Protein AF-A0A958L6G5-F1 (afdb_monomer_lite)

Foldseek 3Di:
DPVVVVVVVVVVVVVVVVVPQPPQPCLLPPGTDVCCCCQVVVLVVLVVVLVVVCVVPVVCNVVSVVCSCVRHVVVVVCVVCCQCPVDPVNCVVCVVVVVVVVVVVVQCVVQVVVVVVDPPDRSNLVVVLVVVVVVLVVVLVVVLVVLVSSCVSVVPDPVLSVLVNVLSCLLSVLVVVLCCQAPVCCVRVVDHRLLVPDVVSVCCSVCVSVVSNVVSVVVSD

Structure (mmCIF, N/CA/C/O backbone):
data_AF-A0A958L6G5-F1
#
_entry.id   AF-A0A958L6G5-F1
#
loop_
_atom_site.group_PDB
_atom_site.id
_atom_site.type_symbol
_atom_site.label_atom_id
_atom_site.label_alt_id
_atom_site.label_comp_id
_atom_site.label_asym_id
_atom_site.label_entity_id
_atom_site.label_seq_id
_atom_site.pdbx_PDB_ins_code
_atom_site.Cartn_x
_atom_site.Cartn_y
_atom_site.Cartn_z
_atom_site.occupancy
_atom_site.B_iso_or_equiv
_atom_site.auth_seq_id
_atom_site.auth_comp_id
_atom_site.auth_asym_id
_atom_site.auth_atom_id
_atom_site.pdbx_PDB_model_num
ATOM 1 N N . MET A 1 1 ? 0.441 30.166 38.942 1.00 49.41 1 MET A N 1
ATOM 2 C CA . MET A 1 1 ? 1.162 28.940 39.357 1.00 49.41 1 MET A CA 1
ATOM 3 C C . MET A 1 1 ? 0.240 27.721 39.542 1.00 49.41 1 MET A C 1
ATOM 5 O O . MET A 1 1 ? 0.761 26.620 39.616 1.00 49.41 1 MET A O 1
ATOM 9 N N . SER A 1 2 ? -1.098 27.864 39.548 1.00 51.88 2 SER A N 1
ATOM 10 C CA . SER A 1 2 ? -2.043 26.737 39.716 1.00 51.88 2 SER A CA 1
ATOM 11 C C . SER A 1 2 ? -2.319 25.914 38.445 1.00 51.88 2 SER A C 1
ATOM 13 O O . SER A 1 2 ? -2.569 24.720 38.552 1.00 51.88 2 SER A O 1
ATOM 15 N N . ALA A 1 3 ? -2.191 26.497 37.245 1.00 49.78 3 ALA A N 1
ATOM 16 C CA . ALA A 1 3 ? -2.472 25.801 35.978 1.00 49.78 3 ALA A CA 1
ATOM 17 C C . ALA A 1 3 ? -1.503 24.640 35.652 1.00 49.78 3 ALA A C 1
ATOM 19 O O . ALA A 1 3 ? -1.859 23.729 34.912 1.00 49.78 3 ALA A O 1
ATOM 20 N N . ASN A 1 4 ? -0.292 24.641 36.225 1.00 51.94 4 ASN A N 1
ATOM 21 C CA . ASN A 1 4 ? 0.696 23.574 36.009 1.00 51.94 4 ASN A CA 1
ATOM 22 C C . ASN A 1 4 ? 0.460 22.336 36.884 1.00 51.94 4 ASN A C 1
ATOM 24 O O . ASN A 1 4 ? 0.925 21.256 36.543 1.00 51.94 4 ASN A O 1
ATOM 28 N N . ILE A 1 5 ? -0.246 22.466 38.009 1.00 52.09 5 ILE A N 1
ATOM 29 C CA . ILE A 1 5 ? -0.468 21.337 38.923 1.00 52.09 5 ILE A CA 1
ATOM 30 C C . ILE A 1 5 ? -1.630 20.473 38.416 1.00 52.09 5 ILE A C 1
ATOM 32 O O . ILE A 1 5 ? -1.562 19.247 38.477 1.00 52.09 5 ILE A O 1
ATOM 36 N N . GLU A 1 6 ? -2.659 21.089 37.828 1.00 46.00 6 GLU A N 1
ATOM 37 C CA . GLU A 1 6 ? -3.771 20.355 37.219 1.00 46.00 6 GLU A CA 1
ATOM 38 C C . GLU A 1 6 ? -3.341 19.574 35.972 1.00 46.00 6 GLU A C 1
ATOM 40 O O . GLU A 1 6 ? -3.693 18.399 35.865 1.00 46.00 6 GLU A O 1
ATOM 45 N N . SER A 1 7 ? -2.512 20.156 35.094 1.00 50.62 7 SER A N 1
ATOM 46 C CA . SER A 1 7 ? -1.997 19.471 33.896 1.00 50.62 7 SER A CA 1
ATOM 47 C C . SER A 1 7 ? -1.071 18.299 34.240 1.00 50.62 7 SER A C 1
ATOM 49 O O . SER A 1 7 ? -1.200 17.222 33.654 1.00 50.62 7 SER A O 1
ATOM 51 N N . LEU A 1 8 ? -0.209 18.456 35.251 1.00 47.97 8 LEU A N 1
ATOM 52 C CA . LEU A 1 8 ? 0.627 17.373 35.777 1.00 47.97 8 LEU A CA 1
ATOM 53 C C . LEU A 1 8 ? -0.217 16.279 36.449 1.00 47.97 8 LEU A C 1
ATOM 55 O O . LEU A 1 8 ? 0.052 15.096 36.253 1.00 47.97 8 LEU A O 1
ATOM 59 N N . SER A 1 9 ? -1.284 16.640 37.171 1.00 48.72 9 SER A N 1
ATOM 60 C CA . SER A 1 9 ? -2.187 15.665 37.803 1.00 48.72 9 SER A CA 1
ATOM 61 C C . SER A 1 9 ? -3.092 14.924 36.808 1.00 48.72 9 SER A C 1
ATOM 63 O O . SER A 1 9 ? -3.510 13.798 37.080 1.00 48.72 9 SER A O 1
ATOM 65 N N . TYR A 1 10 ? -3.410 15.546 35.668 1.00 42.69 10 TYR A N 1
ATOM 66 C CA . TYR A 1 10 ? -4.161 14.942 34.566 1.00 42.69 10 TYR A CA 1
ATOM 67 C C . TYR A 1 10 ? -3.267 13.983 33.768 1.00 42.69 10 TYR A C 1
ATOM 69 O O . TYR A 1 10 ? -3.659 12.854 33.484 1.00 42.69 10 TYR A O 1
ATOM 77 N N . SER A 1 11 ? -2.021 14.392 33.502 1.00 49.53 11 SER A N 1
ATOM 78 C CA . SER A 1 11 ? -0.989 13.548 32.890 1.00 49.53 11 SER A CA 1
ATOM 79 C C . SER A 1 11 ? -0.655 12.323 33.749 1.00 49.53 11 SER A C 1
ATOM 81 O O . SER A 1 11 ? -0.553 11.221 33.214 1.00 49.53 11 SER A O 1
ATOM 83 N N . ALA A 1 12 ? -0.518 12.493 35.070 1.00 48.19 12 ALA A N 1
ATOM 84 C CA . ALA A 1 12 ? -0.194 11.416 36.010 1.00 48.19 12 ALA A CA 1
ATOM 85 C C . ALA A 1 12 ? -1.358 10.429 36.230 1.00 48.19 12 ALA A C 1
ATOM 87 O O . ALA A 1 12 ? -1.142 9.226 36.355 1.00 48.19 12 ALA A O 1
ATOM 88 N N . ARG A 1 13 ? -2.611 10.913 36.229 1.00 45.34 13 ARG A N 1
ATOM 89 C CA . ARG A 1 13 ? -3.800 10.044 36.324 1.00 45.34 13 ARG A CA 1
ATOM 90 C C . ARG A 1 13 ? -4.042 9.224 35.059 1.00 45.34 13 ARG A C 1
ATOM 92 O O . ARG A 1 13 ? -4.451 8.074 35.167 1.00 45.34 13 ARG A O 1
ATOM 99 N N . ASN A 1 14 ? -3.746 9.774 33.881 1.00 49.03 14 ASN A N 1
ATOM 100 C CA . ASN A 1 14 ? -3.861 9.029 32.625 1.00 49.03 14 ASN A CA 1
ATOM 101 C C . ASN A 1 14 ? -2.736 8.005 32.426 1.00 49.03 14 ASN A C 1
ATOM 103 O O . ASN A 1 14 ? -2.972 6.979 31.800 1.00 49.03 14 ASN A O 1
ATOM 107 N N . THR A 1 15 ? -1.543 8.234 32.978 1.00 49.09 15 THR A N 1
ATOM 108 C CA . THR A 1 15 ? -0.458 7.235 32.936 1.00 49.09 15 THR A CA 1
ATOM 109 C C . THR A 1 15 ? -0.755 6.050 33.855 1.00 49.09 15 THR A C 1
ATOM 111 O O . THR A 1 15 ? -0.734 4.918 33.388 1.00 49.09 15 THR A O 1
ATOM 114 N N . GLN A 1 16 ? -1.201 6.284 35.095 1.00 40.59 16 GLN A N 1
ATOM 115 C CA . GLN A 1 16 ? -1.597 5.189 35.997 1.00 40.59 16 GLN A CA 1
ATOM 116 C C . GLN A 1 16 ? -2.834 4.395 35.534 1.00 40.59 16 GLN A C 1
ATOM 118 O O . GLN A 1 16 ? -2.960 3.218 35.868 1.00 40.59 16 GLN A O 1
ATOM 123 N N . ALA A 1 17 ? -3.753 5.006 34.778 1.00 45.12 17 ALA A N 1
ATOM 124 C CA . ALA A 1 17 ? -4.896 4.293 34.201 1.00 45.12 17 ALA A CA 1
ATOM 125 C C . ALA A 1 17 ? -4.483 3.357 33.049 1.00 45.12 17 ALA A C 1
ATOM 127 O O . ALA A 1 17 ? -5.068 2.289 32.893 1.00 45.12 17 ALA A O 1
ATOM 128 N N . LEU A 1 18 ? -3.449 3.723 32.284 1.00 52.38 18 LEU A N 1
ATOM 129 C CA . LEU A 1 18 ? -2.879 2.876 31.233 1.00 52.38 18 LEU A CA 1
ATOM 130 C C . LEU A 1 18 ? -2.039 1.720 31.804 1.00 52.38 18 LEU A C 1
ATOM 132 O O . LEU A 1 18 ? -1.958 0.668 31.176 1.00 52.38 18 LEU A O 1
ATOM 136 N N . ASP A 1 19 ? -1.480 1.876 33.008 1.00 51.81 19 ASP A N 1
ATOM 137 C CA . ASP A 1 19 ? -0.602 0.879 33.638 1.00 51.81 19 ASP A CA 1
ATOM 138 C C . ASP A 1 19 ? -1.337 -0.381 34.151 1.00 51.81 19 ASP A C 1
ATOM 140 O O . ASP A 1 19 ? -0.708 -1.421 34.345 1.00 51.81 19 ASP A O 1
ATOM 144 N N . ASN A 1 20 ? -2.665 -0.331 34.335 1.00 49.69 20 ASN A N 1
ATOM 145 C CA . ASN A 1 20 ? -3.493 -1.476 34.772 1.00 49.69 20 ASN A CA 1
ATOM 146 C C . ASN A 1 20 ? -4.403 -2.053 33.673 1.00 49.69 20 ASN A C 1
ATOM 148 O O . ASN A 1 20 ? -5.128 -3.028 33.885 1.00 49.69 20 ASN A O 1
ATOM 152 N N . GLU A 1 21 ? -4.372 -1.462 32.486 1.00 60.16 21 GLU A N 1
ATOM 153 C CA . GLU A 1 21 ? -5.155 -1.874 31.333 1.00 60.16 21 GLU A CA 1
ATOM 154 C C . GLU A 1 21 ? -4.365 -2.938 30.567 1.00 60.16 21 GLU A C 1
ATOM 156 O O . GLU A 1 21 ? -3.450 -2.647 29.800 1.00 60.16 21 GLU A O 1
ATOM 161 N N . SER A 1 22 ? -4.686 -4.210 30.818 1.00 73.38 22 SER A N 1
ATOM 162 C CA . SER A 1 22 ? -4.044 -5.332 30.131 1.00 73.38 22 SER A CA 1
ATOM 163 C C . SER A 1 22 ? -4.042 -5.088 28.612 1.00 73.38 22 SER A C 1
ATOM 165 O O . SER A 1 22 ? -5.081 -4.783 28.025 1.00 73.38 22 SER A O 1
ATOM 167 N N . LEU A 1 23 ? -2.891 -5.275 27.949 1.00 72.00 23 LEU A N 1
ATOM 168 C CA . LEU A 1 23 ? -2.779 -5.234 26.478 1.00 72.00 23 LEU A CA 1
ATOM 169 C C . LEU A 1 23 ? -3.762 -6.197 25.790 1.00 72.00 23 LEU A C 1
ATOM 171 O O . LEU A 1 23 ? -4.038 -6.078 24.597 1.00 72.00 23 LEU A O 1
ATOM 175 N N . TRP A 1 24 ? -4.312 -7.144 26.550 1.00 82.31 24 TRP A N 1
ATOM 176 C CA . TRP A 1 24 ? -5.308 -8.103 26.109 1.00 82.31 24 TRP A CA 1
ATOM 177 C C . TRP A 1 24 ? -6.755 -7.604 26.241 1.00 82.31 24 TRP A C 1
ATOM 179 O O . TRP A 1 24 ? -7.687 -8.340 25.915 1.00 82.31 24 TRP A O 1
ATOM 189 N N . ASN A 1 25 ? -6.973 -6.364 26.687 1.00 85.25 25 ASN A N 1
ATOM 190 C CA . ASN A 1 25 ? -8.300 -5.776 26.791 1.00 85.25 25 ASN A CA 1
ATOM 191 C C . ASN A 1 25 ? -8.897 -5.535 25.397 1.00 85.25 25 ASN A C 1
ATOM 193 O O . ASN A 1 25 ? -8.451 -4.661 24.654 1.00 85.25 25 ASN A O 1
ATOM 197 N N . SER A 1 26 ? -9.958 -6.272 25.059 1.00 86.00 26 SER A N 1
ATOM 198 C CA . SER A 1 26 ? -10.649 -6.203 23.765 1.00 86.00 26 SER A CA 1
ATOM 199 C C . SER A 1 26 ? -11.170 -4.811 23.397 1.00 86.00 26 SER A C 1
ATOM 201 O O . SER A 1 26 ? -11.437 -4.560 22.222 1.00 86.00 26 SER A O 1
ATOM 203 N N . GLN A 1 27 ? -11.309 -3.890 24.356 1.00 87.31 27 GLN A N 1
ATOM 204 C CA . GLN A 1 27 ? -11.791 -2.539 24.071 1.00 87.31 27 GLN A CA 1
ATOM 205 C C . GLN A 1 27 ? -10.871 -1.754 23.127 1.00 87.31 27 GLN A C 1
ATOM 207 O O . GLN A 1 27 ? -11.365 -0.949 22.334 1.00 87.31 27 GLN A O 1
ATOM 212 N N . TYR A 1 28 ? -9.569 -2.054 23.122 1.00 88.19 28 TYR A N 1
ATOM 213 C CA . TYR A 1 28 ? -8.588 -1.402 22.248 1.00 88.19 28 TYR A CA 1
ATOM 214 C C . TYR A 1 28 ? -8.447 -2.050 20.872 1.00 88.19 28 TYR A C 1
ATOM 216 O O . TYR A 1 28 ? -7.952 -1.420 19.941 1.00 88.19 28 TYR A O 1
ATOM 224 N N . TRP A 1 29 ? -8.937 -3.276 20.720 1.00 90.00 29 TRP A N 1
ATOM 225 C CA . TRP A 1 29 ? -8.806 -4.073 19.504 1.00 90.00 29 TRP A CA 1
ATOM 226 C C . TRP A 1 29 ? -10.071 -3.983 18.650 1.00 90.00 29 TRP A C 1
ATOM 228 O O . TRP A 1 29 ? -11.165 -3.749 19.166 1.00 90.00 29 TRP A O 1
ATOM 238 N N . LEU A 1 30 ? -9.950 -4.152 17.336 1.00 88.31 30 LEU A N 1
ATOM 239 C CA . LEU A 1 30 ? -11.081 -4.229 16.411 1.00 88.31 30 LEU A CA 1
ATOM 240 C C . LEU A 1 30 ? -12.031 -5.356 16.807 1.00 88.31 30 LEU A C 1
ATOM 242 O O . LEU A 1 30 ? -13.243 -5.139 16.863 1.00 88.31 30 LEU A O 1
ATOM 246 N N . LYS A 1 31 ? -11.478 -6.538 17.104 1.00 89.12 31 LYS A N 1
ATOM 247 C CA . LYS A 1 31 ? -12.246 -7.684 17.597 1.00 89.12 31 LYS A CA 1
ATOM 248 C C . LYS A 1 31 ? -11.709 -8.197 18.926 1.00 89.12 31 LYS A C 1
ATOM 250 O O . LYS A 1 31 ? -12.435 -8.216 19.913 1.00 89.12 31 LYS A O 1
ATOM 255 N N . ASN A 1 32 ? -10.464 -8.660 18.937 1.00 90.31 32 ASN A N 1
ATOM 256 C CA . ASN A 1 32 ? -9.740 -9.088 20.131 1.00 90.31 32 ASN A CA 1
ATOM 257 C C . ASN A 1 32 ? -8.238 -9.183 19.802 1.00 90.31 32 ASN A C 1
ATOM 259 O O . ASN A 1 32 ? -7.895 -9.294 18.623 1.00 90.31 32 ASN A O 1
ATOM 263 N N . PRO A 1 33 ? -7.352 -9.184 20.810 1.00 90.31 33 PRO A N 1
ATOM 264 C CA . PRO A 1 33 ? -5.910 -9.137 20.577 1.00 90.31 33 PRO A CA 1
ATOM 265 C C . PRO A 1 33 ? -5.393 -10.273 19.691 1.00 90.31 33 PRO A C 1
ATOM 267 O O . PRO A 1 33 ? -4.662 -10.024 18.740 1.00 90.31 33 PRO A O 1
ATOM 270 N N . SER A 1 34 ? -5.805 -11.518 19.944 1.00 89.75 34 SER A N 1
ATOM 271 C CA . SER A 1 34 ? -5.332 -12.677 19.176 1.00 89.75 34 SER A CA 1
ATOM 272 C C . SER A 1 34 ? -5.761 -12.613 17.711 1.00 89.75 34 SER A C 1
ATOM 274 O O . SER A 1 34 ? -4.976 -12.919 16.816 1.00 89.75 34 SER A O 1
ATOM 276 N N . PHE A 1 35 ? -7.008 -12.209 17.456 1.00 88.94 35 PHE A N 1
ATOM 277 C CA . PHE A 1 35 ? -7.534 -12.056 16.105 1.00 88.94 35 PHE A CA 1
ATOM 278 C C . PHE A 1 35 ? -6.795 -10.952 15.352 1.00 88.94 35 PHE A C 1
ATOM 280 O O . PHE A 1 35 ? -6.334 -11.164 14.235 1.00 88.94 35 PHE A O 1
ATOM 287 N N . ASP A 1 36 ? -6.659 -9.788 15.970 1.00 89.06 36 ASP A N 1
ATOM 288 C CA . ASP A 1 36 ? -6.039 -8.632 15.343 1.00 89.06 36 ASP A CA 1
ATOM 289 C C . ASP A 1 36 ? -4.537 -8.875 15.099 1.00 89.06 36 ASP A C 1
ATOM 291 O O . ASP A 1 36 ? -4.033 -8.615 14.006 1.00 89.06 36 ASP A O 1
ATOM 295 N N . LEU A 1 37 ? -3.822 -9.472 16.058 1.00 88.75 37 LEU A N 1
ATOM 296 C CA . LEU A 1 37 ? -2.417 -9.845 15.883 1.00 88.75 37 LEU A CA 1
ATOM 297 C C . LEU A 1 37 ? -2.219 -10.865 14.762 1.00 88.75 37 LEU A C 1
ATOM 299 O O . LEU A 1 37 ? -1.251 -10.741 14.021 1.00 88.75 37 LEU A O 1
ATOM 303 N N . LEU A 1 38 ? -3.116 -11.842 14.602 1.00 85.88 38 LEU A N 1
ATOM 304 C CA . LEU A 1 38 ? -2.985 -12.867 13.564 1.00 85.88 38 LEU A CA 1
ATOM 305 C C . LEU A 1 38 ? -3.397 -12.359 12.173 1.00 85.88 38 LEU A C 1
ATOM 307 O O . LEU A 1 38 ? -2.700 -12.618 11.194 1.00 85.88 38 LEU A O 1
ATOM 311 N N . PHE A 1 39 ? -4.512 -11.633 12.073 1.00 81.25 39 PHE A N 1
ATOM 312 C CA . PHE A 1 39 ? -5.137 -11.301 10.787 1.00 81.25 39 PHE A CA 1
ATOM 313 C C . PHE A 1 39 ? -4.907 -9.860 10.320 1.00 81.25 39 PHE A C 1
ATOM 315 O O . PHE A 1 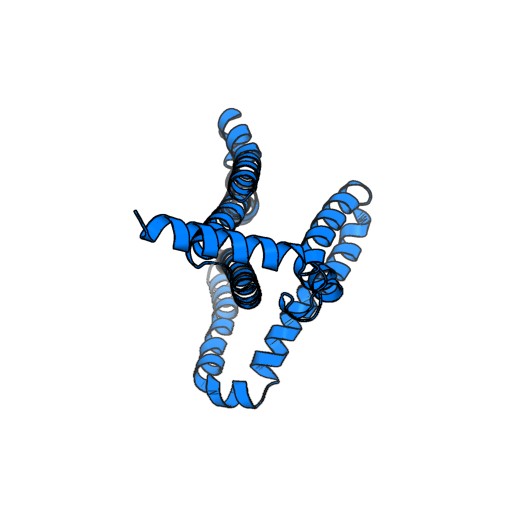39 ? -4.978 -9.609 9.121 1.00 81.25 39 PHE A O 1
ATOM 322 N N . ILE A 1 40 ? -4.616 -8.916 11.223 1.00 83.00 40 ILE A N 1
ATOM 323 C CA . ILE A 1 40 ? -4.305 -7.522 10.859 1.00 83.00 40 ILE A CA 1
ATOM 324 C C . ILE A 1 40 ? -2.787 -7.348 10.764 1.00 83.00 40 ILE A C 1
ATOM 326 O O . ILE A 1 40 ? -2.276 -6.896 9.742 1.00 83.00 40 ILE A O 1
ATOM 330 N N . THR A 1 41 ? -2.054 -7.747 11.806 1.00 83.25 41 THR A N 1
ATOM 331 C CA . THR A 1 41 ? -0.590 -7.579 11.865 1.00 83.25 41 THR A CA 1
ATOM 332 C C . THR A 1 41 ? 0.162 -8.807 11.347 1.00 83.25 41 THR A C 1
ATOM 334 O O . THR A 1 41 ? 1.222 -8.680 10.735 1.00 83.25 41 THR A O 1
ATOM 337 N N . GLY A 1 42 ? -0.389 -10.006 11.542 1.00 83.44 42 GLY A N 1
ATOM 338 C CA . GLY A 1 42 ? 0.274 -11.272 11.228 1.00 83.44 42 GLY A CA 1
ATOM 339 C C . GLY A 1 42 ? 0.580 -11.443 9.745 1.00 83.44 42 GLY A C 1
ATOM 340 O O . GLY A 1 42 ? 1.582 -12.068 9.409 1.00 83.44 42 GLY A O 1
ATOM 341 N N . GLY A 1 43 ? -0.184 -10.796 8.859 1.00 81.81 43 GLY A N 1
ATOM 342 C CA . GLY A 1 43 ? 0.129 -10.748 7.429 1.00 81.81 43 GLY A CA 1
ATOM 343 C C . GLY A 1 43 ? 1.495 -10.127 7.129 1.00 81.81 43 GLY A C 1
ATOM 344 O O . GLY A 1 43 ? 2.203 -10.617 6.250 1.00 81.81 43 GLY A O 1
ATOM 345 N N . ALA A 1 44 ? 1.927 -9.115 7.891 1.00 82.25 44 ALA A N 1
ATOM 346 C CA . ALA A 1 44 ? 3.248 -8.508 7.718 1.00 82.25 44 ALA A CA 1
ATOM 347 C C . ALA A 1 44 ? 4.370 -9.483 8.111 1.00 82.25 44 ALA A C 1
ATOM 349 O O . ALA A 1 44 ? 5.311 -9.689 7.343 1.00 82.25 44 ALA A O 1
ATOM 350 N N . PHE A 1 45 ? 4.234 -10.150 9.263 1.00 84.44 45 PHE A N 1
ATOM 351 C CA . PHE A 1 45 ? 5.180 -11.181 9.702 1.00 84.44 45 PHE A CA 1
ATOM 352 C C . PHE A 1 45 ? 5.222 -12.362 8.739 1.00 84.44 45 PHE A C 1
ATOM 354 O O . PHE A 1 45 ? 6.299 -12.835 8.389 1.00 84.44 45 PHE A O 1
ATOM 361 N N . PHE A 1 46 ? 4.060 -12.807 8.265 1.00 84.88 46 PHE A N 1
ATOM 362 C CA . PHE A 1 46 ? 3.963 -13.896 7.307 1.00 84.88 46 PHE A CA 1
ATOM 363 C C . PHE A 1 46 ? 4.589 -13.531 5.955 1.00 84.88 46 PHE A C 1
ATOM 365 O O . PHE A 1 46 ? 5.259 -14.359 5.348 1.00 84.88 46 PHE A O 1
ATOM 372 N N . THR A 1 47 ? 4.459 -12.278 5.512 1.00 84.56 47 THR A N 1
ATOM 373 C CA . THR A 1 47 ? 5.120 -11.785 4.291 1.00 84.56 47 THR A CA 1
ATOM 374 C C . THR A 1 47 ? 6.645 -11.833 4.429 1.00 84.56 47 THR A C 1
ATOM 376 O O . THR A 1 47 ? 7.327 -12.335 3.535 1.00 84.56 47 THR A O 1
ATOM 379 N N . LEU A 1 48 ? 7.190 -11.380 5.565 1.00 86.12 48 LEU A N 1
ATOM 380 C CA . LEU A 1 48 ? 8.628 -11.475 5.848 1.00 86.12 48 LEU A CA 1
ATOM 381 C C . LEU A 1 48 ? 9.093 -12.931 5.966 1.00 86.12 48 LEU A C 1
ATOM 383 O O . LEU A 1 48 ? 10.156 -13.284 5.460 1.00 86.12 48 LEU A O 1
ATOM 387 N N . PHE A 1 49 ? 8.277 -13.782 6.587 1.00 87.12 49 PHE A N 1
ATOM 388 C CA . PHE A 1 49 ? 8.538 -15.211 6.694 1.00 87.12 49 PHE A CA 1
ATOM 389 C C . PHE A 1 49 ? 8.612 -15.870 5.314 1.00 87.12 49 PHE A C 1
ATOM 391 O O . PHE A 1 49 ? 9.591 -16.549 5.030 1.00 87.12 49 PHE A O 1
ATOM 398 N N . ILE A 1 50 ? 7.648 -15.622 4.421 1.00 86.81 50 ILE A N 1
ATOM 399 C CA . ILE A 1 50 ? 7.693 -16.140 3.045 1.00 86.81 50 ILE A CA 1
ATOM 400 C C . ILE A 1 50 ? 8.948 -15.659 2.325 1.00 86.81 50 ILE A C 1
ATOM 402 O O . ILE A 1 50 ? 9.621 -16.469 1.692 1.00 86.81 50 ILE A O 1
ATOM 406 N N . ALA A 1 51 ? 9.283 -14.369 2.433 1.00 85.44 51 ALA A N 1
ATOM 407 C CA . ALA A 1 51 ? 10.493 -13.835 1.819 1.00 85.44 51 ALA A CA 1
ATOM 408 C C . ALA A 1 51 ? 11.740 -14.595 2.303 1.00 85.44 51 ALA A C 1
ATOM 410 O O . ALA A 1 51 ? 12.535 -15.035 1.477 1.00 85.44 51 ALA A O 1
ATOM 411 N N . ALA A 1 52 ? 11.863 -14.836 3.613 1.00 87.81 52 ALA A N 1
ATOM 412 C CA . ALA A 1 52 ? 12.941 -15.638 4.191 1.00 87.81 52 ALA A CA 1
ATOM 413 C C . ALA A 1 52 ? 12.926 -17.095 3.693 1.00 87.81 52 ALA A C 1
ATOM 415 O O . ALA A 1 52 ? 13.969 -17.639 3.332 1.00 87.81 52 ALA A O 1
ATOM 416 N N . MET A 1 53 ? 11.750 -17.722 3.616 1.00 87.25 53 MET A N 1
ATOM 417 C CA . MET A 1 53 ? 11.617 -19.118 3.199 1.00 87.25 53 MET A CA 1
ATOM 418 C C . MET A 1 53 ? 11.999 -19.353 1.741 1.00 87.25 53 MET A C 1
ATOM 420 O O . MET A 1 53 ? 12.596 -20.376 1.406 1.00 87.25 53 MET A O 1
ATOM 424 N N . VAL A 1 54 ? 11.670 -18.404 0.869 1.00 88.75 54 VAL A N 1
ATOM 425 C CA . VAL A 1 54 ? 11.947 -18.485 -0.568 1.00 88.75 54 VAL A CA 1
ATOM 426 C C . VAL A 1 54 ? 13.447 -18.426 -0.858 1.00 88.75 54 VAL A C 1
ATOM 428 O O . VAL A 1 54 ? 13.884 -19.031 -1.834 1.00 88.75 54 VAL A O 1
ATOM 431 N N . PHE A 1 55 ? 14.254 -17.792 0.003 1.00 87.88 55 PHE A N 1
ATOM 432 C CA . PHE A 1 55 ? 15.716 -17.861 -0.114 1.00 87.88 55 PHE A CA 1
ATOM 433 C C . PHE A 1 55 ? 16.252 -19.285 0.073 1.00 87.88 55 PHE A C 1
ATOM 435 O O . PHE A 1 55 ? 17.201 -19.668 -0.606 1.00 87.88 55 PHE A O 1
ATOM 442 N N . GLN A 1 56 ? 15.642 -20.076 0.960 1.00 91.62 56 GLN A N 1
ATOM 443 C CA . GLN A 1 56 ? 16.075 -21.446 1.240 1.00 91.62 56 GLN A CA 1
ATOM 444 C C . GLN A 1 56 ? 15.453 -22.468 0.276 1.00 91.62 56 GLN A C 1
ATOM 446 O O . GLN A 1 56 ? 16.120 -23.417 -0.139 1.00 91.62 56 GLN A O 1
ATOM 451 N N . TRP A 1 57 ? 14.180 -22.282 -0.085 1.00 93.25 57 TRP A N 1
ATOM 452 C CA . TRP A 1 57 ? 13.407 -23.201 -0.926 1.00 93.25 57 TRP A CA 1
ATOM 453 C C . TRP A 1 57 ? 12.637 -22.446 -2.020 1.00 93.25 57 TRP A C 1
ATOM 455 O O . TRP A 1 57 ? 11.406 -22.355 -1.966 1.00 93.25 57 TRP A O 1
ATOM 465 N N . PRO A 1 58 ? 13.327 -21.932 -3.055 1.00 91.31 58 PRO A N 1
ATOM 466 C CA . PRO A 1 58 ? 12.708 -21.085 -4.077 1.00 91.31 58 PRO A CA 1
ATOM 467 C C . PRO A 1 58 ? 11.612 -21.801 -4.876 1.00 91.31 58 PRO A C 1
ATOM 469 O O . PRO A 1 58 ? 10.653 -21.169 -5.313 1.00 91.31 58 PRO A O 1
ATOM 472 N N . LEU A 1 59 ? 11.694 -23.130 -5.009 1.00 94.19 59 LEU A N 1
ATOM 473 C CA . LEU A 1 59 ? 10.669 -23.944 -5.676 1.00 94.19 59 LEU A CA 1
ATOM 474 C C . LEU A 1 59 ? 9.310 -23.919 -4.958 1.00 94.19 59 LEU A C 1
ATOM 476 O O . LEU A 1 59 ? 8.289 -24.188 -5.584 1.00 94.19 59 LEU A O 1
ATOM 480 N N . LEU A 1 60 ? 9.279 -23.576 -3.665 1.00 92.06 60 LEU A N 1
ATOM 481 C CA . LEU A 1 60 ? 8.042 -23.446 -2.893 1.00 92.06 60 LEU A CA 1
ATOM 482 C C . LEU A 1 60 ? 7.407 -22.055 -3.008 1.00 92.06 60 LEU A C 1
ATOM 484 O O . LEU A 1 60 ? 6.306 -21.858 -2.495 1.00 92.06 60 LEU A O 1
ATOM 488 N N . LEU A 1 61 ? 8.043 -21.102 -3.704 1.00 89.56 61 LEU A N 1
ATOM 489 C CA . LEU A 1 61 ? 7.502 -19.754 -3.889 1.00 89.56 61 LEU A CA 1
ATOM 490 C C . LEU A 1 61 ? 6.051 -19.757 -4.402 1.00 89.56 61 LEU A C 1
ATOM 492 O O . LEU A 1 61 ? 5.246 -19.052 -3.799 1.00 89.56 61 LEU A O 1
ATOM 496 N N . PRO A 1 62 ? 5.655 -20.544 -5.426 1.00 92.12 62 PRO A N 1
ATOM 497 C CA . PRO A 1 62 ? 4.264 -20.562 -5.878 1.00 92.12 62 PRO A CA 1
ATOM 498 C C . PRO A 1 62 ? 3.293 -21.017 -4.785 1.00 92.12 62 PRO A C 1
ATOM 500 O O . PRO A 1 62 ? 2.212 -20.451 -4.648 1.00 92.12 62 PRO A O 1
ATOM 503 N N . VAL A 1 63 ? 3.682 -22.008 -3.976 1.00 91.31 63 VAL A N 1
ATOM 504 C CA . VAL A 1 63 ? 2.854 -22.523 -2.875 1.00 91.31 63 VAL A CA 1
ATOM 505 C C . VAL A 1 63 ? 2.662 -21.442 -1.817 1.00 91.31 63 VAL A C 1
ATOM 507 O O . VAL A 1 63 ? 1.531 -21.131 -1.448 1.00 91.31 63 VAL A O 1
ATOM 510 N N . PHE A 1 64 ? 3.753 -20.818 -1.370 1.00 89.12 64 PHE A N 1
ATOM 511 C CA . PHE A 1 64 ? 3.693 -19.737 -0.390 1.00 89.12 64 PHE A CA 1
ATOM 512 C C . PHE A 1 64 ? 2.929 -18.520 -0.906 1.00 89.12 64 PHE A C 1
ATOM 514 O O . PHE A 1 64 ? 2.134 -17.939 -0.171 1.00 89.12 64 PHE A O 1
ATOM 521 N N . PHE A 1 65 ? 3.115 -18.174 -2.177 1.00 86.88 65 PHE A N 1
ATOM 522 C CA . PHE A 1 65 ? 2.385 -17.103 -2.839 1.00 86.88 65 PHE A CA 1
ATOM 523 C C . PHE A 1 65 ? 0.876 -17.357 -2.833 1.00 86.88 65 PHE A C 1
ATOM 525 O O . PHE A 1 65 ? 0.116 -16.461 -2.481 1.00 86.88 65 PHE A O 1
ATOM 532 N N . TRP A 1 66 ? 0.425 -18.577 -3.138 1.00 89.62 66 TRP A N 1
ATOM 533 C CA . TRP A 1 66 ? -1.001 -18.913 -3.093 1.00 89.62 66 TRP A CA 1
ATOM 534 C C . TRP A 1 66 ? -1.570 -18.944 -1.675 1.00 89.62 66 TRP A C 1
ATOM 536 O O . TRP A 1 66 ? -2.684 -18.466 -1.465 1.00 89.62 66 TRP A O 1
ATOM 546 N N . ILE A 1 67 ? -0.812 -19.440 -0.692 1.00 88.50 67 ILE A N 1
ATOM 547 C CA . ILE A 1 67 ? -1.217 -19.365 0.721 1.00 88.50 67 ILE A CA 1
ATOM 548 C C . ILE A 1 67 ? -1.384 -17.902 1.139 1.00 88.50 67 ILE A C 1
ATOM 550 O O . ILE A 1 67 ? -2.381 -17.550 1.767 1.00 88.50 67 ILE A O 1
ATOM 554 N N . TRP A 1 68 ? -0.438 -17.042 0.759 1.00 85.12 68 TRP A N 1
ATOM 555 C CA . TRP A 1 68 ? -0.494 -15.612 1.038 1.00 85.12 68 TRP A CA 1
ATOM 556 C C . TRP A 1 68 ? -1.689 -14.940 0.353 1.00 85.12 68 TRP A C 1
ATOM 558 O O . TRP A 1 68 ? -2.465 -14.248 1.018 1.00 85.12 68 TRP A O 1
ATOM 568 N N . ILE A 1 69 ? -1.895 -15.225 -0.939 1.00 85.12 69 ILE A N 1
ATOM 569 C CA . ILE A 1 69 ? -3.031 -14.709 -1.705 1.00 85.12 69 ILE A CA 1
ATOM 570 C C . ILE A 1 69 ? -4.352 -15.125 -1.075 1.00 85.12 69 ILE A C 1
ATOM 572 O O . ILE A 1 69 ? -5.246 -14.304 -0.982 1.00 85.12 69 ILE A O 1
ATOM 576 N N . ILE A 1 70 ? -4.527 -16.376 -0.661 1.00 85.56 70 ILE A N 1
ATOM 577 C CA . ILE A 1 70 ? -5.831 -16.838 -0.169 1.00 85.56 70 ILE A CA 1
ATOM 578 C C . ILE A 1 70 ? -6.046 -16.406 1.286 1.00 85.56 70 ILE A C 1
ATOM 580 O O . ILE A 1 70 ? -7.121 -15.918 1.634 1.00 85.56 70 ILE A O 1
ATOM 584 N N . GLY A 1 71 ? -5.030 -16.572 2.135 1.00 81.25 71 GLY A N 1
ATOM 585 C CA . GLY A 1 71 ? -5.136 -16.331 3.573 1.00 81.25 71 GLY A CA 1
ATOM 586 C C . GLY A 1 71 ? -5.211 -14.851 3.945 1.00 81.25 71 GLY A C 1
ATOM 587 O O . GLY A 1 71 ? -6.012 -14.468 4.801 1.00 81.25 71 GLY A O 1
ATOM 588 N N . PHE A 1 72 ? -4.412 -14.009 3.287 1.00 78.94 72 PHE A N 1
ATOM 589 C CA . PHE A 1 72 ? -4.259 -12.600 3.660 1.00 78.94 72 PHE A CA 1
ATOM 590 C C . PHE A 1 72 ? -4.842 -11.667 2.605 1.00 78.94 72 PHE A C 1
ATOM 592 O O . PHE A 1 72 ? -5.657 -10.803 2.934 1.00 78.94 72 PHE A O 1
ATOM 599 N N . GLU A 1 73 ? -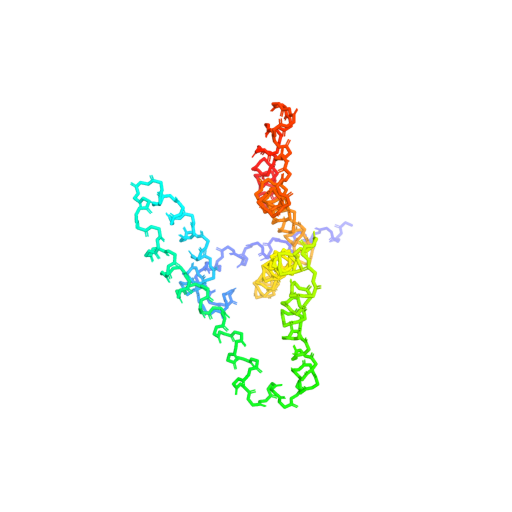4.505 -11.862 1.327 1.00 78.50 73 GLU A N 1
ATOM 600 C CA . GLU A 1 73 ? -5.060 -10.980 0.299 1.00 78.50 73 GLU A CA 1
ATOM 601 C C . GLU A 1 73 ? -6.563 -11.245 0.067 1.00 78.50 73 GLU A C 1
ATOM 603 O O . GLU A 1 73 ? -7.412 -10.358 0.034 1.00 78.50 73 GLU A O 1
ATOM 608 N N . GLY A 1 74 ? -6.943 -12.510 -0.029 1.00 79.69 74 GLY A N 1
ATOM 609 C CA . GLY A 1 74 ? -8.299 -12.929 -0.347 1.00 79.69 74 GLY A CA 1
ATOM 610 C C . GLY A 1 74 ? -9.285 -12.518 0.737 1.00 79.69 74 GLY A C 1
ATOM 611 O O . GLY A 1 74 ? -10.399 -12.095 0.430 1.00 79.69 74 GLY A O 1
ATOM 612 N N . SER A 1 75 ? -8.870 -12.573 2.004 1.00 79.25 75 SER A N 1
ATOM 613 C CA . SER A 1 75 ? -9.718 -12.192 3.133 1.00 79.25 75 SER A CA 1
ATOM 614 C C . SER A 1 75 ? -10.024 -10.690 3.154 1.00 79.25 75 SER A C 1
ATOM 616 O O . SER A 1 75 ? -11.177 -10.318 3.395 1.00 79.25 75 SER A O 1
ATOM 618 N N . HIS A 1 76 ? -9.066 -9.817 2.816 1.00 76.50 76 HIS A N 1
ATOM 619 C CA . HIS A 1 76 ? -9.341 -8.378 2.717 1.00 76.50 76 HIS A CA 1
ATOM 620 C C . HIS A 1 76 ? -10.188 -8.037 1.477 1.00 76.50 76 HIS A C 1
ATOM 622 O O . HIS A 1 76 ? -11.088 -7.188 1.560 1.00 76.50 76 HIS A O 1
ATOM 628 N N . PHE A 1 77 ? -9.962 -8.715 0.342 1.00 81.56 77 PHE A N 1
ATOM 629 C CA . PHE A 1 77 ? -10.800 -8.548 -0.847 1.00 81.56 77 PHE A CA 1
ATOM 630 C C . PHE A 1 77 ? -12.228 -8.996 -0.568 1.00 81.56 77 PHE A C 1
ATOM 632 O O . PHE A 1 77 ? -13.167 -8.288 -0.922 1.00 81.56 77 PHE A O 1
ATOM 639 N N . TRP A 1 78 ? -12.406 -10.120 0.126 1.00 84.38 78 TRP A N 1
ATOM 640 C CA . TRP A 1 78 ? -13.719 -10.620 0.511 1.00 84.38 78 TRP A CA 1
ATOM 641 C C . TRP A 1 78 ? -14.443 -9.674 1.469 1.00 84.38 78 TRP A C 1
ATOM 643 O O . TRP A 1 78 ? -15.630 -9.401 1.282 1.00 84.38 78 TRP A O 1
ATOM 653 N N . ALA A 1 79 ? -13.748 -9.123 2.466 1.00 83.88 79 ALA A N 1
ATOM 654 C CA . ALA A 1 79 ? -14.328 -8.137 3.376 1.00 83.88 79 ALA A CA 1
ATOM 655 C C . ALA A 1 79 ? -14.828 -6.894 2.616 1.00 83.88 79 ALA A C 1
ATOM 657 O O . ALA A 1 79 ? -15.952 -6.438 2.834 1.00 83.88 79 ALA A O 1
ATOM 658 N N . THR A 1 80 ? -14.031 -6.397 1.667 1.00 85.00 80 THR A N 1
ATOM 659 C CA . THR A 1 80 ? -14.414 -5.264 0.813 1.00 85.00 80 THR A CA 1
ATOM 660 C C . THR A 1 80 ? -15.585 -5.638 -0.092 1.00 85.00 80 THR A C 1
ATOM 662 O O . THR A 1 80 ? -16.618 -4.976 -0.084 1.00 85.00 80 THR A O 1
ATOM 665 N N . PHE A 1 81 ? -15.475 -6.745 -0.825 1.00 88.62 81 PHE A N 1
ATOM 666 C CA . PHE A 1 81 ? -16.486 -7.203 -1.773 1.00 88.62 81 PHE A CA 1
ATOM 667 C C . PHE A 1 81 ? -17.838 -7.458 -1.101 1.00 88.62 81 PHE A C 1
ATOM 669 O O . PHE A 1 81 ? -18.870 -6.984 -1.578 1.00 88.62 81 PHE A O 1
ATOM 676 N N . SER A 1 82 ? -17.843 -8.162 0.031 1.00 92.31 82 SER A N 1
ATOM 677 C CA . SER A 1 82 ? -19.069 -8.460 0.772 1.00 92.31 82 SER A CA 1
ATOM 678 C C . SER A 1 82 ? -19.749 -7.188 1.281 1.00 92.31 82 SER A C 1
ATOM 680 O O . SER A 1 82 ? -20.960 -7.027 1.111 1.00 92.31 82 SER A O 1
ATOM 682 N N . ARG A 1 83 ? -18.990 -6.223 1.809 1.00 89.88 83 ARG A N 1
ATOM 683 C CA . ARG A 1 83 ? -19.555 -4.950 2.269 1.00 89.88 83 ARG A CA 1
ATOM 684 C C . ARG A 1 83 ? -20.025 -4.051 1.123 1.00 89.88 83 ARG A C 1
ATOM 686 O O . ARG A 1 83 ? -21.035 -3.371 1.269 1.00 89.88 83 ARG A O 1
ATOM 693 N N . THR A 1 84 ? -19.320 -4.044 -0.004 1.00 90.25 84 THR A N 1
ATOM 694 C CA . THR A 1 84 ? -19.624 -3.168 -1.143 1.00 90.25 84 THR A CA 1
ATOM 695 C C . THR A 1 84 ? -20.766 -3.709 -2.006 1.00 90.25 84 THR A C 1
ATOM 697 O O . THR A 1 84 ? -21.641 -2.944 -2.409 1.00 90.25 84 THR A O 1
ATOM 700 N N . TYR A 1 85 ? -20.787 -5.018 -2.280 1.00 88.31 85 TYR A N 1
ATOM 701 C CA . TYR A 1 85 ? -21.690 -5.620 -3.269 1.00 88.31 85 TYR A CA 1
ATOM 702 C C . TYR A 1 85 ? -22.710 -6.609 -2.693 1.00 88.31 85 TYR A C 1
ATOM 704 O O . TYR A 1 85 ? -23.778 -6.777 -3.284 1.00 88.31 85 TYR A O 1
ATOM 712 N N . ILE A 1 86 ? -22.452 -7.245 -1.548 1.00 94.06 86 ILE A N 1
ATOM 713 C CA . ILE A 1 86 ? -23.421 -8.184 -0.948 1.00 94.06 86 ILE A CA 1
ATOM 714 C C . ILE A 1 86 ? -24.392 -7.436 -0.026 1.00 94.06 86 ILE A C 1
ATOM 716 O O . ILE A 1 86 ? -25.600 -7.691 -0.056 1.00 94.06 86 ILE A O 1
ATOM 720 N N . ASP A 1 87 ? -23.901 -6.452 0.728 1.00 95.06 87 ASP A N 1
ATOM 721 C CA . ASP A 1 87 ? -24.719 -5.643 1.629 1.00 95.06 87 ASP A CA 1
ATOM 722 C C . ASP A 1 87 ? -25.794 -4.833 0.882 1.00 95.06 87 ASP A C 1
ATOM 724 O O . ASP A 1 87 ? -25.518 -3.893 0.131 1.00 95.06 87 ASP A O 1
ATOM 728 N N . LYS A 1 88 ? -27.062 -5.190 1.112 1.00 94.12 88 LYS A N 1
ATOM 729 C CA . LYS A 1 88 ? -28.217 -4.533 0.486 1.00 94.12 88 LYS A CA 1
ATOM 730 C C . LYS A 1 88 ? -28.347 -3.066 0.895 1.00 94.12 88 LYS A C 1
ATOM 732 O O . LYS A 1 88 ? -28.691 -2.245 0.045 1.00 94.12 88 LYS A O 1
ATOM 737 N N . LYS A 1 89 ? -28.082 -2.737 2.163 1.00 94.69 89 LYS A N 1
ATOM 738 C CA . LYS A 1 89 ? -28.210 -1.373 2.684 1.00 94.69 89 LYS A CA 1
ATOM 739 C C . LYS A 1 89 ? -27.173 -0.478 2.022 1.00 94.69 89 LYS A C 1
ATOM 741 O O . LYS A 1 89 ? -27.548 0.509 1.392 1.00 94.69 89 LYS A O 1
ATOM 746 N N . PHE A 1 90 ? -25.904 -0.885 2.061 1.00 93.62 90 PHE A N 1
ATOM 747 C CA . PHE A 1 90 ? -24.817 -0.112 1.459 1.00 93.62 90 PHE A CA 1
ATOM 748 C C . PHE A 1 90 ? -25.046 0.112 -0.039 1.00 93.62 90 PHE A C 1
ATOM 750 O O . PHE A 1 90 ? -24.966 1.242 -0.521 1.00 93.62 90 PHE A O 1
ATOM 757 N N . ARG A 1 91 ? -25.433 -0.940 -0.772 1.00 93.56 91 ARG A N 1
ATOM 758 C CA . ARG A 1 91 ? -25.768 -0.812 -2.194 1.00 93.56 91 ARG A CA 1
ATOM 759 C C . ARG A 1 91 ? -26.904 0.160 -2.458 1.00 93.56 91 ARG A C 1
ATOM 761 O O . ARG A 1 91 ? -26.867 0.859 -3.463 1.00 93.56 91 ARG A O 1
ATOM 768 N N . SER A 1 92 ? -27.922 0.182 -1.599 1.00 94.12 92 SER A N 1
ATOM 769 C CA . SER A 1 92 ? -29.065 1.076 -1.771 1.00 94.12 92 SER A CA 1
ATOM 770 C C . SER A 1 92 ? -28.710 2.545 -1.530 1.00 94.12 92 SER A C 1
ATOM 772 O O . SER A 1 92 ? -29.211 3.402 -2.253 1.00 94.12 92 SER A O 1
ATOM 774 N N . GLU A 1 93 ? -27.812 2.813 -0.580 1.00 96.44 93 GLU A N 1
ATOM 775 C CA . GLU A 1 93 ? -27.375 4.157 -0.190 1.00 96.44 93 GLU A CA 1
ATOM 776 C C . GLU A 1 93 ? -26.305 4.720 -1.139 1.00 96.44 93 GLU A C 1
ATOM 778 O O . GLU A 1 93 ? -26.251 5.925 -1.360 1.00 96.44 93 GLU A O 1
ATOM 783 N N . GLN A 1 94 ? -25.471 3.859 -1.733 1.00 95.25 94 GLN A N 1
ATOM 784 C CA . GLN A 1 94 ? -24.302 4.256 -2.532 1.00 95.25 94 GLN A CA 1
ATOM 785 C C . GLN A 1 94 ? -24.427 3.907 -4.022 1.00 95.25 94 GLN A C 1
ATOM 787 O O . GLN A 1 94 ? -23.420 3.774 -4.718 1.00 95.25 94 GLN A O 1
ATOM 792 N N . LYS A 1 95 ? -25.657 3.765 -4.542 1.00 92.56 95 LYS A N 1
ATOM 793 C CA . LYS A 1 95 ? -25.921 3.350 -5.937 1.00 92.56 95 LYS A CA 1
ATOM 794 C C . LYS A 1 95 ? -25.115 4.144 -6.960 1.00 92.56 95 LYS A C 1
ATOM 796 O O . LYS A 1 95 ? -24.503 3.543 -7.838 1.00 92.56 95 LYS A O 1
ATOM 801 N N . THR A 1 96 ? -25.092 5.471 -6.827 1.00 95.19 96 THR A N 1
ATOM 802 C CA . THR A 1 96 ? -24.378 6.353 -7.757 1.00 95.19 96 THR A CA 1
ATOM 803 C C . THR A 1 96 ? -22.895 6.022 -7.774 1.00 95.19 96 THR A C 1
ATOM 805 O O . THR A 1 96 ? -22.369 5.733 -8.841 1.00 95.19 96 THR A O 1
ATOM 808 N N . VAL A 1 97 ? -22.254 5.957 -6.603 1.00 94.12 97 VAL A N 1
ATOM 809 C CA . VAL A 1 97 ? -20.828 5.620 -6.474 1.00 94.12 97 VAL A CA 1
ATOM 810 C C . VAL A 1 97 ? -20.533 4.246 -7.069 1.00 94.12 97 VAL A C 1
ATOM 812 O O . VAL A 1 97 ? -19.573 4.096 -7.819 1.00 94.12 97 VAL A O 1
ATOM 815 N N . LEU A 1 98 ? -21.369 3.243 -6.792 1.00 92.06 98 LEU A N 1
ATOM 816 C CA . LEU A 1 98 ? -21.171 1.898 -7.335 1.00 92.06 98 LEU A CA 1
ATOM 817 C C . LEU A 1 98 ? -21.302 1.873 -8.860 1.00 92.06 98 LEU A C 1
ATOM 819 O O . LEU A 1 98 ? -20.483 1.255 -9.533 1.00 92.06 98 LEU A O 1
ATOM 823 N N . SER A 1 99 ? -22.298 2.571 -9.408 1.00 90.62 99 SER A N 1
ATOM 824 C CA . SER A 1 99 ? -22.520 2.637 -10.853 1.00 90.62 99 SER A CA 1
ATOM 825 C C . SER A 1 99 ? -21.419 3.409 -11.582 1.00 90.62 99 SER A C 1
ATOM 827 O O . SER A 1 99 ? -20.927 2.942 -12.604 1.00 90.62 99 SER A O 1
ATOM 829 N N . THR A 1 100 ? -20.962 4.541 -11.038 1.00 93.19 100 THR A N 1
ATOM 830 C CA . THR A 1 100 ? 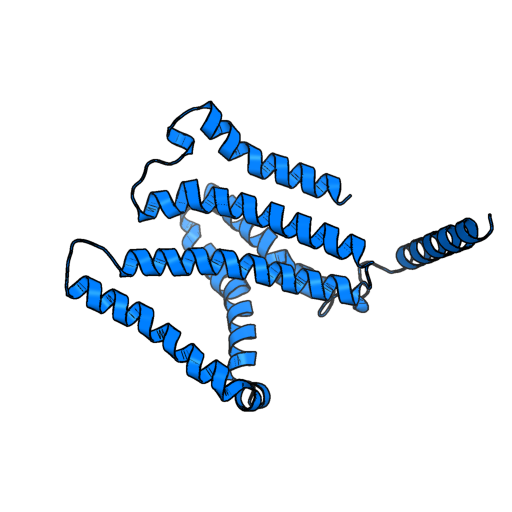-19.860 5.314 -11.624 1.00 93.19 100 THR A CA 1
ATOM 831 C C . THR A 1 100 ? -18.534 4.574 -11.501 1.00 93.19 100 THR A C 1
ATOM 833 O O . THR A 1 100 ? -17.712 4.658 -12.408 1.00 93.19 100 THR A O 1
ATOM 836 N N . SER A 1 101 ? -18.344 3.767 -10.452 1.00 90.94 101 SER A N 1
ATOM 837 C CA . SER A 1 101 ? -17.161 2.905 -10.327 1.00 90.94 101 SER A CA 1
ATOM 838 C C . SER A 1 101 ? -17.060 1.876 -11.454 1.00 90.94 101 SER A C 1
ATOM 840 O O . SER A 1 101 ? -15.958 1.431 -11.756 1.00 90.94 101 SER A O 1
ATOM 842 N N . LEU A 1 102 ? -18.160 1.527 -12.135 1.00 89.75 102 LEU A N 1
ATOM 843 C CA . LEU A 1 102 ? -18.096 0.604 -13.272 1.00 89.75 102 LEU A CA 1
ATOM 844 C C . LEU A 1 102 ? -17.302 1.172 -14.455 1.00 89.75 102 LEU A C 1
ATOM 846 O O . LEU A 1 102 ? -16.739 0.404 -15.232 1.00 89.75 102 LEU A O 1
ATOM 850 N N . VAL A 1 103 ? -17.185 2.501 -14.558 1.00 91.50 103 VAL A N 1
ATOM 851 C CA . VAL A 1 103 ? -16.351 3.163 -15.573 1.00 91.50 103 VAL A CA 1
ATOM 852 C C . VAL A 1 103 ? -14.891 2.722 -15.460 1.00 91.50 103 VAL A C 1
ATOM 854 O O . VAL A 1 103 ? -14.207 2.632 -16.477 1.00 91.50 103 VAL A O 1
ATOM 857 N N . PHE A 1 104 ? -14.416 2.353 -14.263 1.00 88.31 104 PHE A N 1
ATOM 858 C CA . PHE A 1 104 ? -13.048 1.860 -14.097 1.00 88.31 104 PHE A CA 1
ATOM 859 C C . PHE A 1 104 ? -12.757 0.585 -14.898 1.00 88.31 104 PHE A C 1
ATOM 861 O O . PHE A 1 104 ? -11.617 0.380 -15.309 1.00 88.31 104 PHE A O 1
ATOM 868 N N . PHE A 1 105 ? -13.769 -0.243 -15.183 1.00 88.81 105 PHE A N 1
ATOM 869 C CA . PHE A 1 105 ? -13.595 -1.443 -16.007 1.00 88.81 105 PHE A CA 1
ATOM 870 C C . PHE A 1 105 ? -13.423 -1.135 -17.501 1.00 88.81 105 PHE A C 1
ATOM 872 O O . PHE A 1 105 ? -13.005 -2.015 -18.251 1.00 88.81 105 PHE A O 1
ATOM 879 N N . LEU A 1 106 ? -13.682 0.102 -17.945 1.00 94.62 106 LEU A N 1
ATOM 880 C CA . LEU A 1 106 ? -13.469 0.506 -19.337 1.00 94.62 106 LEU A CA 1
ATOM 881 C C . LEU A 1 106 ? -11.990 0.751 -19.655 1.00 94.62 106 LEU A C 1
ATOM 883 O O . LEU A 1 106 ? -11.558 0.472 -20.769 1.00 94.62 106 LEU A O 1
ATOM 887 N N . PHE A 1 107 ? -11.196 1.229 -18.693 1.00 94.00 107 PHE A N 1
ATOM 888 C CA . PHE A 1 107 ? -9.777 1.534 -18.908 1.00 94.00 107 PHE A CA 1
ATOM 889 C C . PHE A 1 107 ? -8.918 0.346 -19.373 1.00 94.00 107 PHE A C 1
ATOM 891 O O . PHE A 1 107 ? -8.165 0.538 -20.327 1.00 94.00 107 PHE A O 1
ATOM 898 N N . PRO A 1 108 ? -9.010 -0.873 -18.797 1.00 94.56 108 PRO A N 1
ATOM 899 C CA . PRO A 1 108 ? -8.242 -2.007 -19.310 1.00 94.56 108 PRO A CA 1
ATOM 900 C C . PRO A 1 108 ? -8.676 -2.407 -20.727 1.00 94.56 108 PRO A C 1
ATOM 902 O O . PRO A 1 108 ? -7.825 -2.713 -21.557 1.00 94.56 108 PRO A O 1
ATOM 905 N N . ALA A 1 109 ? -9.977 -2.360 -21.035 1.00 94.75 109 ALA A N 1
ATOM 906 C CA . ALA A 1 109 ? -10.478 -2.656 -22.378 1.00 94.75 109 ALA A CA 1
ATOM 907 C C . ALA A 1 109 ? -9.996 -1.617 -23.406 1.00 94.75 109 ALA A C 1
ATOM 909 O O . ALA A 1 109 ? -9.567 -1.978 -24.500 1.00 94.75 109 ALA A O 1
ATOM 910 N N . LEU A 1 110 ? -10.007 -0.335 -23.031 1.00 96.00 110 LEU A N 1
ATOM 911 C CA . LEU A 1 110 ? -9.479 0.749 -23.855 1.00 96.00 110 LEU A CA 1
ATOM 912 C C . LEU A 1 110 ? -7.970 0.599 -24.082 1.00 96.00 110 LEU A C 1
ATOM 914 O O . LEU A 1 110 ? -7.513 0.763 -25.208 1.00 96.00 110 LEU A O 1
ATOM 918 N N . ALA A 1 111 ? -7.204 0.245 -23.047 1.00 96.00 111 ALA A N 1
ATOM 919 C CA . ALA A 1 111 ? -5.770 -0.004 -23.171 1.00 96.00 111 ALA A CA 1
ATOM 920 C C . ALA A 1 111 ? -5.469 -1.137 -24.168 1.00 96.00 111 ALA A C 1
ATOM 922 O O . ALA A 1 111 ? -4.616 -0.973 -25.037 1.00 96.00 111 ALA A O 1
ATOM 923 N N . LEU A 1 112 ? -6.226 -2.239 -24.107 1.00 96.06 112 LEU A N 1
ATOM 924 C CA . LEU A 1 112 ? -6.108 -3.345 -25.062 1.00 96.06 112 LEU A CA 1
ATOM 925 C C . LEU A 1 112 ? -6.465 -2.922 -26.494 1.00 96.06 112 LEU A C 1
ATOM 927 O O . LEU A 1 112 ? -5.753 -3.273 -27.431 1.00 96.06 112 LEU A O 1
ATOM 931 N N . ALA A 1 113 ? -7.542 -2.154 -26.677 1.00 96.31 113 ALA A N 1
ATOM 932 C CA . ALA A 1 113 ? -7.942 -1.664 -27.996 1.00 96.31 113 ALA A CA 1
ATOM 933 C C . ALA A 1 113 ? -6.885 -0.723 -28.607 1.00 96.31 113 ALA A C 1
ATOM 935 O O . ALA A 1 113 ? -6.587 -0.809 -29.798 1.00 96.31 113 ALA A O 1
ATOM 936 N N . LEU A 1 114 ? -6.276 0.146 -27.794 1.00 96.31 114 LEU A N 1
ATOM 937 C CA . LEU A 1 114 ? -5.207 1.049 -28.230 1.00 96.31 114 LEU A CA 1
ATOM 938 C C . LEU A 1 114 ? -3.903 0.309 -28.564 1.00 96.31 114 LEU A C 1
ATOM 940 O O . LEU A 1 114 ? -3.207 0.710 -29.496 1.00 96.31 114 LEU A O 1
ATOM 944 N N . ASP A 1 115 ? -3.590 -0.777 -27.854 1.00 95.81 115 ASP A N 1
ATOM 945 C CA . ASP A 1 115 ? -2.459 -1.661 -28.182 1.00 95.81 115 ASP A CA 1
ATOM 946 C C . ASP A 1 115 ? -2.686 -2.446 -29.483 1.00 95.81 115 ASP A C 1
ATOM 948 O O . ASP A 1 115 ? -1.735 -2.808 -30.171 1.00 95.81 115 ASP A O 1
ATOM 952 N N . GLN A 1 116 ? -3.940 -2.709 -29.856 1.00 95.50 116 GLN A N 1
ATOM 953 C CA . GLN A 1 116 ? -4.261 -3.303 -31.157 1.00 95.50 116 GLN A CA 1
ATOM 954 C C . GLN A 1 116 ? -4.184 -2.278 -32.296 1.00 95.50 116 GLN A C 1
ATOM 956 O O . GLN A 1 116 ? -3.813 -2.632 -33.413 1.00 95.50 116 GLN A O 1
ATOM 961 N N . ALA A 1 117 ? -4.514 -1.013 -32.024 1.00 96.44 117 ALA A N 1
ATOM 962 C CA . ALA A 1 117 ? -4.535 0.051 -33.027 1.00 96.44 117 ALA A CA 1
ATOM 963 C C . ALA A 1 117 ? -3.135 0.560 -33.424 1.00 96.44 117 ALA A C 1
ATOM 965 O O . ALA A 1 117 ? -2.970 1.098 -34.518 1.00 96.44 117 ALA A O 1
ATOM 966 N N . GLN A 1 118 ? -2.129 0.418 -32.556 1.00 92.81 118 GLN A N 1
ATOM 967 C CA . GLN A 1 118 ? -0.750 0.844 -32.817 1.00 92.81 118 GLN A CA 1
ATOM 968 C C . GLN A 1 118 ? 0.263 0.019 -32.008 1.00 92.81 118 GLN A C 1
ATOM 970 O O . GLN A 1 118 ? -0.103 -0.619 -31.032 1.00 92.81 118 GLN A O 1
ATOM 975 N N . GLN A 1 119 ? 1.542 0.043 -32.397 1.00 88.00 119 GLN A N 1
ATOM 976 C CA . GLN A 1 119 ? 2.599 -0.794 -31.794 1.00 88.00 119 GLN A CA 1
ATOM 977 C C . GLN A 1 119 ? 3.740 0.009 -31.134 1.00 88.00 119 GLN A C 1
ATOM 979 O O . GLN A 1 119 ? 4.743 -0.561 -30.714 1.00 88.00 119 GLN A O 1
ATOM 984 N N . HIS A 1 120 ? 3.633 1.335 -31.063 1.00 89.69 120 HIS A N 1
ATOM 985 C CA . HIS A 1 120 ? 4.697 2.214 -30.566 1.00 89.69 120 HIS A CA 1
ATOM 986 C C . HIS A 1 120 ? 4.691 2.367 -29.041 1.00 89.69 120 HIS A C 1
ATOM 988 O O . HIS A 1 120 ? 5.747 2.508 -28.426 1.00 89.69 120 HIS A O 1
ATOM 994 N N . ILE A 1 121 ? 3.506 2.361 -28.432 1.00 90.00 121 ILE A N 1
ATOM 995 C CA . ILE A 1 121 ? 3.293 2.549 -26.997 1.00 90.00 121 ILE A CA 1
ATOM 996 C C . ILE A 1 121 ? 2.452 1.381 -26.496 1.00 90.00 121 ILE A C 1
ATOM 998 O O . ILE A 1 121 ? 1.377 1.140 -27.031 1.00 90.00 121 ILE A O 1
ATOM 1002 N N . SER A 1 122 ? 2.897 0.687 -25.446 1.00 93.25 122 SER A N 1
ATOM 1003 C CA . SER A 1 122 ? 2.037 -0.294 -24.778 1.00 93.25 122 SER A CA 1
ATOM 1004 C C . SER A 1 122 ? 1.203 0.384 -23.691 1.00 93.25 122 SER A C 1
ATOM 1006 O O . SER A 1 122 ? 1.648 0.592 -22.559 1.00 93.25 122 SER A O 1
ATOM 1008 N N . PHE A 1 123 ? -0.032 0.726 -24.036 1.00 94.50 123 PHE A N 1
ATOM 1009 C CA . PHE A 1 123 ? -1.045 1.241 -23.128 1.00 94.50 123 PHE A CA 1
ATOM 1010 C C . PHE A 1 123 ? -1.408 0.226 -22.048 1.00 94.50 123 PHE A C 1
ATOM 1012 O O . PHE A 1 123 ? -1.645 0.634 -20.913 1.00 94.50 123 PHE A O 1
ATOM 1019 N N . THR A 1 124 ? -1.392 -1.080 -22.337 1.00 94.06 124 THR A N 1
ATOM 1020 C CA . THR A 1 124 ? -1.622 -2.106 -21.304 1.00 94.06 124 THR A CA 1
ATOM 1021 C C . THR A 1 124 ? -0.529 -2.071 -20.238 1.00 94.06 124 THR A C 1
ATOM 1023 O O . THR A 1 124 ? -0.819 -2.151 -19.043 1.00 94.06 124 THR A O 1
ATOM 1026 N N . VAL A 1 125 ? 0.731 -1.883 -20.645 1.00 93.75 125 VAL A N 1
ATOM 1027 C CA . VAL A 1 125 ? 1.859 -1.739 -19.716 1.00 93.75 125 VAL A CA 1
ATOM 1028 C C . VAL A 1 125 ? 1.739 -0.451 -18.896 1.00 93.75 125 VAL A C 1
ATOM 1030 O O . VAL A 1 125 ? 1.909 -0.491 -17.676 1.00 93.75 125 VAL A O 1
ATOM 1033 N N . ILE A 1 126 ? 1.386 0.675 -19.527 1.00 92.81 126 ILE A N 1
ATOM 1034 C CA . ILE A 1 126 ? 1.157 1.952 -18.828 1.0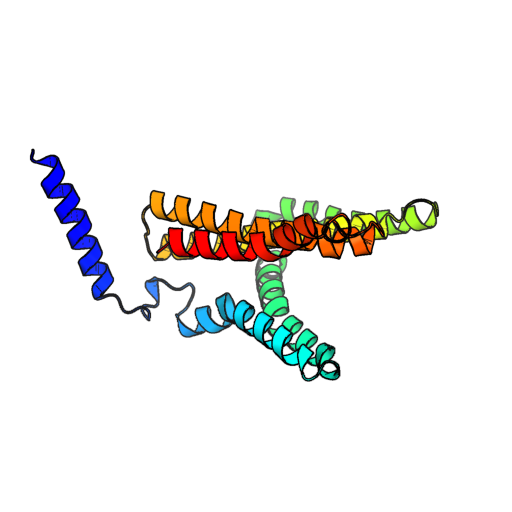0 92.81 126 ILE A CA 1
ATOM 1035 C C . ILE A 1 126 ? 0.005 1.828 -17.826 1.00 92.81 126 ILE A C 1
ATOM 1037 O O . ILE A 1 126 ? 0.136 2.253 -16.679 1.00 92.81 126 ILE A O 1
ATOM 1041 N N . TYR A 1 127 ? -1.105 1.209 -18.223 1.00 93.56 127 TYR A N 1
ATOM 1042 C CA . TYR A 1 127 ? -2.242 0.965 -17.343 1.00 93.56 127 TYR A CA 1
ATOM 1043 C C . TYR A 1 127 ? -1.860 0.054 -16.170 1.00 93.56 127 TYR A C 1
ATOM 1045 O O . TYR A 1 127 ? -2.173 0.360 -15.022 1.00 93.56 127 TYR A O 1
ATOM 1053 N N . GLY A 1 128 ? -1.111 -1.024 -16.420 1.00 93.00 128 GLY A N 1
ATOM 1054 C CA . GLY A 1 128 ? -0.589 -1.892 -15.364 1.00 93.00 128 GLY A CA 1
ATOM 1055 C C . GLY A 1 128 ? 0.347 -1.160 -14.396 1.00 93.00 128 GLY A C 1
ATOM 1056 O O . GLY A 1 128 ? 0.312 -1.408 -13.189 1.00 93.00 128 GLY A O 1
ATOM 1057 N N . TYR A 1 129 ? 1.156 -0.222 -14.895 1.00 94.06 129 TYR A N 1
ATOM 1058 C CA . TYR A 1 129 ? 1.973 0.656 -14.057 1.00 94.06 129 TYR A CA 1
ATOM 1059 C C . TYR A 1 129 ? 1.112 1.619 -13.228 1.00 94.06 129 TYR A C 1
ATOM 1061 O O . TYR A 1 129 ? 1.342 1.755 -12.028 1.00 94.06 129 TYR A O 1
ATOM 1069 N N . PHE A 1 130 ? 0.078 2.219 -13.822 1.00 94.19 130 PHE A N 1
ATOM 1070 C CA . PHE A 1 130 ? -0.888 3.050 -13.101 1.00 94.19 130 PHE A CA 1
ATOM 1071 C C . PHE A 1 130 ? -1.578 2.274 -11.974 1.00 94.19 130 PHE A C 1
ATOM 1073 O O . PHE A 1 130 ? -1.578 2.739 -10.837 1.00 94.19 130 PHE A O 1
ATOM 1080 N N . ILE A 1 131 ? -2.098 1.073 -12.253 1.00 93.31 131 ILE A N 1
ATOM 1081 C CA . ILE A 1 131 ? -2.734 0.214 -11.243 1.00 93.31 131 ILE A CA 1
ATOM 1082 C C . ILE A 1 131 ? -1.764 -0.127 -10.115 1.00 93.31 131 ILE A C 1
ATOM 1084 O O . ILE A 1 131 ? -2.151 -0.126 -8.949 1.00 93.31 131 ILE A O 1
ATOM 1088 N N . PHE A 1 132 ? -0.495 -0.358 -10.440 1.00 92.75 132 PHE A N 1
ATOM 1089 C CA . PHE A 1 132 ? 0.528 -0.580 -9.431 1.00 92.75 132 PHE A CA 1
ATOM 1090 C C . PHE A 1 132 ? 0.768 0.660 -8.547 1.00 92.75 132 PHE A C 1
ATOM 1092 O O . PHE A 1 132 ? 0.801 0.554 -7.324 1.00 92.75 132 PHE A O 1
ATOM 1099 N N . VAL A 1 133 ? 0.900 1.857 -9.122 1.00 94.38 133 VAL A N 1
ATOM 1100 C CA . VAL A 1 133 ? 1.057 3.091 -8.324 1.00 94.38 133 VAL A CA 1
ATOM 1101 C C . VAL A 1 133 ? -0.192 3.349 -7.475 1.00 94.38 133 VAL A C 1
ATOM 1103 O O . VAL A 1 133 ? -0.097 3.695 -6.297 1.00 94.38 133 VAL A O 1
ATOM 1106 N N . TRP A 1 134 ? -1.370 3.109 -8.045 1.00 93.56 134 TRP A N 1
ATOM 1107 C CA . TRP A 1 134 ? -2.647 3.181 -7.348 1.00 93.56 134 TRP A CA 1
ATOM 1108 C C . TRP A 1 134 ? -2.718 2.197 -6.172 1.00 93.56 134 TRP A C 1
ATOM 1110 O O . TRP A 1 134 ? -3.184 2.570 -5.095 1.00 93.56 134 TRP A O 1
ATOM 1120 N N . SER A 1 135 ? -2.187 0.975 -6.312 1.00 90.75 135 SER A N 1
ATOM 1121 C CA . SER A 1 135 ? -2.131 0.017 -5.202 1.00 90.75 135 SER A CA 1
ATOM 1122 C C . SER A 1 135 ? -1.215 0.483 -4.067 1.00 90.75 135 SER A C 1
ATOM 1124 O O . SER A 1 135 ? -1.550 0.277 -2.903 1.00 90.75 135 SER A O 1
ATOM 1126 N N . LEU A 1 136 ? -0.106 1.173 -4.372 1.00 92.69 136 LEU A N 1
ATOM 1127 C CA . LEU A 1 136 ? 0.755 1.777 -3.343 1.00 92.69 136 LEU A CA 1
ATOM 1128 C C . LEU A 1 136 ? 0.008 2.859 -2.548 1.00 92.69 136 LEU A C 1
ATOM 1130 O O . LEU A 1 136 ? 0.038 2.864 -1.314 1.00 92.69 136 LEU A O 1
ATOM 1134 N N . TYR A 1 137 ? -0.724 3.730 -3.247 1.00 93.62 137 TYR A N 1
ATOM 1135 C CA . TYR A 1 137 ? -1.590 4.722 -2.610 1.00 93.62 137 TYR A CA 1
ATOM 1136 C C . TYR A 1 137 ? -2.646 4.055 -1.716 1.00 93.62 137 TYR A C 1
ATOM 1138 O O . TYR A 1 137 ? -2.785 4.415 -0.545 1.00 93.62 137 TYR A O 1
ATOM 1146 N N . HIS A 1 138 ? -3.361 3.056 -2.238 1.00 90.50 138 HIS A N 1
ATOM 1147 C CA . HIS A 1 138 ? -4.385 2.340 -1.481 1.00 90.50 138 HIS A CA 1
ATOM 1148 C C . HIS A 1 138 ? -3.835 1.669 -0.230 1.00 90.50 138 HIS A C 1
ATOM 1150 O O . HIS A 1 138 ? -4.448 1.786 0.830 1.00 90.50 138 HIS A O 1
ATOM 1156 N N . ASN A 1 139 ? -2.669 1.033 -0.328 1.00 89.56 139 ASN A N 1
ATOM 1157 C CA . ASN A 1 139 ? -1.999 0.419 0.809 1.00 89.56 139 ASN A CA 1
ATOM 1158 C C . ASN A 1 139 ? -1.721 1.455 1.920 1.00 89.56 139 ASN A C 1
ATOM 1160 O O . ASN A 1 139 ? -2.102 1.246 3.072 1.00 89.56 139 ASN A O 1
ATOM 1164 N N . ALA A 1 140 ? -1.183 2.630 1.575 1.00 93.56 140 ALA A N 1
ATOM 1165 C CA . ALA A 1 140 ? -0.948 3.699 2.551 1.00 93.56 140 ALA A CA 1
ATOM 1166 C C . ALA A 1 140 ? -2.256 4.196 3.204 1.00 93.56 140 ALA A C 1
ATOM 1168 O O . ALA A 1 140 ? -2.315 4.425 4.416 1.00 93.56 140 ALA A O 1
ATOM 1169 N N . ARG A 1 141 ? -3.336 4.324 2.420 1.00 93.94 141 ARG A N 1
ATOM 1170 C CA . ARG A 1 141 ? -4.666 4.704 2.930 1.00 93.94 141 ARG A CA 1
ATOM 1171 C C . ARG A 1 141 ? -5.289 3.630 3.821 1.00 93.94 141 ARG A C 1
ATOM 1173 O O . ARG A 1 141 ? -5.982 3.974 4.777 1.00 93.94 141 ARG A O 1
ATOM 1180 N N . GLN A 1 142 ? -5.030 2.357 3.545 1.00 88.69 142 GLN A N 1
ATOM 1181 C CA . GLN A 1 142 ? -5.482 1.242 4.371 1.00 88.69 142 GLN A CA 1
ATOM 1182 C C . GLN A 1 142 ? -4.787 1.252 5.738 1.00 88.69 142 GLN A C 1
ATOM 1184 O O . GLN A 1 142 ? -5.466 1.182 6.763 1.00 88.69 142 GLN A O 1
ATOM 1189 N N . HIS A 1 143 ? -3.464 1.447 5.773 1.00 91.19 143 HIS A N 1
ATOM 1190 C CA . HIS A 1 143 ? -2.722 1.607 7.029 1.00 91.19 143 HIS A CA 1
ATOM 1191 C C . HIS A 1 143 ? -3.211 2.814 7.841 1.00 91.19 143 HIS A C 1
ATOM 1193 O O . HIS A 1 143 ? -3.422 2.694 9.049 1.00 91.19 143 HIS A O 1
ATOM 1199 N N . TYR A 1 144 ? -3.496 3.942 7.180 1.00 95.38 144 TYR A N 1
ATOM 1200 C CA . TYR A 1 144 ? -4.128 5.097 7.825 1.00 95.38 144 TYR A CA 1
ATOM 1201 C C . TYR A 1 144 ? -5.491 4.753 8.445 1.00 95.38 144 TYR A C 1
ATOM 1203 O O . TYR A 1 144 ? -5.807 5.220 9.544 1.00 95.38 144 TYR A O 1
ATOM 1211 N N . GLY A 1 145 ? -6.301 3.951 7.747 1.00 93.25 145 GLY A N 1
ATOM 1212 C CA . GLY A 1 145 ? -7.595 3.479 8.230 1.00 93.25 145 GLY A CA 1
ATOM 1213 C C . GLY A 1 145 ? -7.462 2.675 9.522 1.00 93.25 145 GLY A C 1
ATOM 1214 O O . GLY A 1 145 ? -8.120 3.004 10.508 1.00 93.25 145 GLY A O 1
ATOM 1215 N N . PHE A 1 146 ? -6.556 1.692 9.550 1.00 91.75 146 PHE A N 1
ATOM 1216 C CA . PHE A 1 146 ? -6.274 0.919 10.762 1.00 91.75 146 PHE A CA 1
ATOM 1217 C C . PHE A 1 146 ? -5.797 1.813 11.900 1.00 91.75 146 PHE A C 1
ATOM 1219 O O . PHE A 1 146 ? -6.418 1.812 12.963 1.00 91.75 146 PHE A O 1
ATOM 1226 N N . LEU A 1 147 ? -4.761 2.623 11.662 1.00 94.06 147 LEU A N 1
ATOM 1227 C CA . LEU A 1 147 ? -4.228 3.547 12.661 1.00 94.06 147 LEU A CA 1
ATOM 1228 C C . LEU A 1 147 ? -5.344 4.416 13.247 1.00 94.06 147 LEU A C 1
ATOM 1230 O O . LEU A 1 147 ? -5.483 4.502 14.458 1.00 94.06 147 LEU A O 1
ATOM 1234 N N . SER A 1 148 ? -6.197 4.994 12.401 1.00 95.25 148 SER A N 1
ATOM 1235 C CA . SER A 1 148 ? -7.289 5.860 12.849 1.00 95.25 148 SER A CA 1
ATOM 1236 C C . SER A 1 148 ? -8.303 5.147 13.743 1.00 95.25 148 SER A C 1
ATOM 1238 O O . SER A 1 148 ? -8.765 5.759 14.706 1.00 95.25 148 SER A O 1
ATOM 1240 N N . ILE A 1 149 ? -8.639 3.886 13.449 1.00 93.50 149 ILE A N 1
ATOM 1241 C CA . ILE A 1 149 ? -9.582 3.107 14.261 1.00 93.50 149 ILE A CA 1
ATOM 1242 C C . ILE A 1 149 ? -8.950 2.717 15.601 1.00 93.50 149 ILE A C 1
ATOM 1244 O O . ILE A 1 149 ? -9.568 2.942 16.642 1.00 93.50 149 ILE A O 1
ATOM 1248 N N . TYR A 1 150 ? -7.717 2.198 15.597 1.00 93.19 150 TYR A N 1
ATOM 1249 C CA . TYR A 1 150 ? -7.006 1.853 16.833 1.00 93.19 150 TYR A CA 1
ATOM 1250 C C . TYR A 1 150 ? -6.777 3.085 17.710 1.00 93.19 150 TYR A C 1
ATOM 1252 O O . TYR A 1 150 ? -7.068 3.046 18.901 1.00 93.19 150 TYR A O 1
ATOM 1260 N N . SER A 1 151 ? -6.357 4.211 17.125 1.00 93.12 151 SER A N 1
ATOM 1261 C CA . SER A 1 151 ? -6.206 5.483 17.840 1.00 93.12 151 SER A CA 1
ATOM 1262 C C . SER A 1 151 ? -7.511 5.940 18.491 1.00 93.12 151 SER A C 1
ATOM 1264 O O . SER A 1 151 ? -7.491 6.447 19.607 1.00 93.12 151 SER A O 1
ATOM 1266 N N . GLN A 1 152 ? -8.647 5.762 17.807 1.00 93.50 152 GLN A N 1
ATOM 1267 C CA . GLN A 1 152 ? -9.952 6.130 18.352 1.00 93.50 152 GLN A CA 1
ATOM 1268 C C . GLN A 1 152 ? -10.371 5.211 19.504 1.00 93.50 152 GLN A C 1
ATOM 1270 O O . GLN A 1 152 ? -10.885 5.697 20.509 1.00 93.50 152 GLN A O 1
ATOM 1275 N N . LYS A 1 153 ? -10.151 3.897 19.369 1.00 91.62 153 LYS A N 1
ATOM 1276 C CA . LYS A 1 153 ? -10.456 2.911 20.416 1.00 91.62 153 LYS A CA 1
ATOM 1277 C C . LYS A 1 153 ? -9.581 3.092 21.654 1.00 91.62 153 LYS A C 1
ATOM 1279 O O . LYS A 1 153 ? -10.092 3.021 22.762 1.00 91.62 153 LYS A O 1
ATOM 1284 N N . ALA A 1 154 ? -8.299 3.380 21.459 1.00 90.25 154 ALA A N 1
ATOM 1285 C CA . ALA A 1 154 ? -7.347 3.684 22.525 1.00 90.25 154 ALA A CA 1
ATOM 1286 C C . ALA A 1 154 ? -7.441 5.125 23.052 1.00 90.25 154 ALA A C 1
ATOM 1288 O O . ALA A 1 154 ? -6.669 5.493 23.928 1.00 90.25 154 ALA A O 1
ATOM 1289 N N . GLN A 1 155 ? -8.361 5.940 22.517 1.00 90.50 155 GLN A N 1
ATOM 1290 C CA . GLN A 1 155 ? -8.584 7.335 22.919 1.00 90.50 155 GLN A CA 1
ATOM 1291 C C . GLN A 1 155 ? -7.292 8.165 23.002 1.00 90.50 155 GLN A C 1
ATOM 1293 O O . GLN A 1 155 ? -7.137 9.014 23.880 1.00 90.50 155 GLN A O 1
ATOM 1298 N N . ILE A 1 156 ? -6.349 7.926 22.085 1.00 90.62 156 ILE A N 1
ATOM 1299 C CA . ILE A 1 156 ? -5.050 8.594 22.160 1.00 90.62 156 ILE A CA 1
ATOM 1300 C C . ILE A 1 156 ? -5.187 10.101 21.879 1.00 90.62 156 ILE A C 1
ATOM 1302 O O . ILE A 1 156 ? -6.021 10.502 21.055 1.00 90.62 156 ILE A O 1
ATOM 1306 N N . PRO A 1 157 ? -4.338 10.944 22.493 1.00 94.19 157 PRO A N 1
ATOM 1307 C CA . PRO A 1 157 ? -4.313 12.377 22.227 1.00 94.19 157 PRO A CA 1
ATOM 1308 C C . PRO A 1 157 ? -4.126 12.714 20.739 1.00 94.19 157 PRO A C 1
ATOM 1310 O O . PRO A 1 157 ? -3.424 12.023 19.993 1.00 94.19 157 PRO A O 1
ATOM 1313 N N . SER A 1 158 ? -4.772 13.793 20.285 1.00 92.69 158 SER A N 1
ATOM 1314 C CA . SER A 1 158 ? -4.797 14.177 18.863 1.00 92.69 158 SER A CA 1
ATOM 1315 C C . SER A 1 158 ? -3.416 14.526 18.288 1.00 92.69 158 SER A C 1
ATOM 1317 O O . SER A 1 158 ? -3.143 14.252 17.119 1.00 92.69 158 SER A O 1
ATOM 1319 N N . ASP A 1 159 ? -2.534 15.077 19.117 1.00 94.44 159 ASP A N 1
ATOM 1320 C CA . ASP A 1 159 ? -1.138 15.384 18.818 1.00 94.44 159 ASP A CA 1
ATOM 1321 C C . ASP A 1 159 ? -0.316 14.105 18.618 1.00 94.44 159 ASP A C 1
ATOM 1323 O O . ASP A 1 159 ? 0.387 13.977 17.610 1.00 94.44 159 ASP A O 1
ATOM 1327 N N . LEU A 1 160 ? -0.485 13.110 19.497 1.00 93.06 160 LEU A N 1
ATOM 1328 C CA . LEU A 1 160 ? 0.148 11.801 19.346 1.00 93.06 160 LEU A CA 1
ATOM 1329 C C . LEU A 1 160 ? -0.352 11.090 18.083 1.00 93.06 160 LEU A C 1
ATOM 1331 O O . LEU A 1 160 ? 0.451 10.575 17.304 1.00 93.06 160 LEU A O 1
ATOM 1335 N N . LYS A 1 161 ? -1.660 11.136 17.806 1.00 94.50 161 LYS A N 1
ATOM 1336 C CA . LYS A 1 161 ? -2.227 10.609 16.555 1.00 94.50 161 LYS A CA 1
ATOM 1337 C C . LYS A 1 161 ? -1.608 11.282 15.329 1.00 94.50 161 LYS A C 1
ATOM 1339 O O . LYS A 1 161 ? -1.229 10.594 14.383 1.00 94.50 161 LYS A O 1
ATOM 1344 N N . ALA A 1 162 ? -1.481 12.609 15.327 1.00 95.31 162 ALA A N 1
ATOM 1345 C CA . ALA A 1 162 ? -0.872 13.342 14.217 1.00 95.31 162 ALA A CA 1
ATOM 1346 C C . ALA A 1 162 ? 0.603 12.954 14.013 1.00 95.31 162 ALA A C 1
ATOM 1348 O O . ALA A 1 162 ? 1.036 12.769 12.870 1.00 95.31 162 ALA A O 1
ATOM 1349 N N . LYS A 1 163 ? 1.352 12.771 15.110 1.00 94.56 163 LYS A N 1
ATOM 1350 C CA . LYS A 1 163 ? 2.730 12.259 15.100 1.00 94.56 163 LYS A CA 1
ATOM 1351 C C . LYS A 1 163 ? 2.792 10.861 14.473 1.00 94.56 163 LYS A C 1
ATOM 1353 O O . LYS A 1 163 ? 3.536 10.668 13.515 1.00 94.56 163 LYS A O 1
ATOM 1358 N N . MET A 1 164 ? 1.955 9.925 14.926 1.00 94.94 164 MET A N 1
ATOM 1359 C CA . MET A 1 164 ? 1.886 8.556 14.391 1.00 94.94 164 MET A CA 1
ATOM 1360 C C . MET A 1 164 ? 1.515 8.521 12.905 1.00 94.94 164 MET A C 1
ATOM 1362 O O . MET A 1 164 ? 2.149 7.804 12.136 1.00 94.94 164 MET A O 1
ATOM 1366 N N . VAL A 1 165 ? 0.530 9.319 12.476 1.00 95.75 165 VAL A N 1
ATOM 1367 C CA . VAL A 1 165 ? 0.115 9.4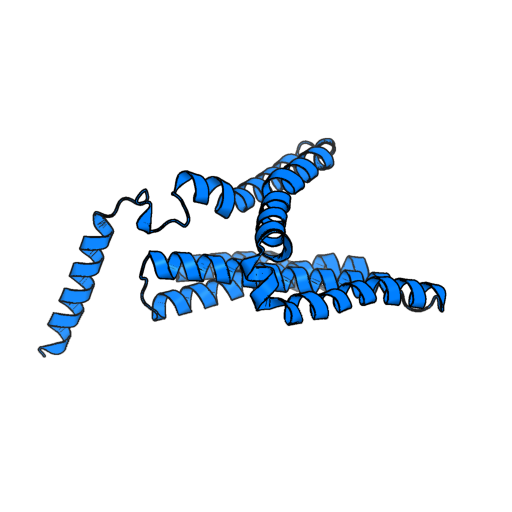10 11.065 1.00 95.75 165 VAL A CA 1
ATOM 1368 C C . VAL A 1 165 ? 1.268 9.905 10.193 1.00 95.75 165 VAL A C 1
ATOM 1370 O O . VAL A 1 165 ? 1.520 9.343 9.127 1.00 95.75 165 VAL A O 1
ATOM 1373 N N . ARG A 1 166 ? 1.985 10.943 10.641 1.00 94.94 166 ARG A N 1
ATOM 1374 C CA . ARG A 1 166 ? 3.141 11.483 9.918 1.00 94.94 166 ARG A CA 1
ATOM 1375 C C . ARG A 1 166 ? 4.248 10.441 9.801 1.00 94.94 166 ARG A C 1
ATOM 1377 O O . ARG A 1 166 ? 4.749 10.227 8.701 1.00 94.94 166 ARG A O 1
ATOM 1384 N N . THR A 1 167 ? 4.594 9.784 10.906 1.00 94.38 167 THR A N 1
ATOM 1385 C CA . THR A 1 167 ? 5.594 8.714 10.911 1.00 94.38 167 THR A CA 1
ATOM 1386 C C . THR A 1 167 ? 5.203 7.587 9.959 1.00 94.38 167 THR A C 1
ATOM 1388 O O . THR A 1 167 ? 5.994 7.223 9.096 1.00 94.38 167 THR A O 1
ATOM 1391 N N . MET A 1 168 ? 3.964 7.100 10.041 1.00 94.12 168 MET A N 1
ATOM 1392 C CA . MET A 1 168 ? 3.446 6.041 9.175 1.00 94.12 168 MET A CA 1
ATOM 1393 C C . MET A 1 168 ? 3.596 6.389 7.687 1.00 94.12 168 MET A C 1
ATOM 1395 O O . MET A 1 168 ? 4.101 5.572 6.918 1.00 94.12 168 MET A O 1
ATOM 1399 N N . TYR A 1 169 ? 3.189 7.595 7.271 1.00 94.69 169 TYR A N 1
ATOM 1400 C CA . TYR A 1 169 ? 3.306 8.007 5.869 1.00 94.69 169 TYR A CA 1
ATOM 1401 C C . TYR A 1 169 ? 4.758 8.143 5.408 1.00 94.69 169 TYR A C 1
ATOM 1403 O O . TYR A 1 169 ? 5.045 7.780 4.271 1.00 94.69 169 TYR A O 1
ATOM 1411 N N . TRP A 1 170 ? 5.674 8.619 6.257 1.00 93.19 170 TRP A N 1
ATOM 1412 C CA . TRP A 1 170 ? 7.093 8.668 5.898 1.00 93.19 170 TRP A CA 1
ATOM 1413 C C . TRP A 1 170 ? 7.694 7.272 5.754 1.00 93.19 170 TRP A C 1
ATOM 1415 O O . TRP A 1 170 ? 8.324 6.992 4.737 1.00 93.19 170 TRP A O 1
ATOM 1425 N N . THR A 1 171 ? 7.454 6.384 6.721 1.00 90.19 171 THR A N 1
ATOM 1426 C CA . THR A 1 171 ? 7.954 5.004 6.683 1.00 90.19 171 THR A CA 1
ATOM 1427 C C . THR A 1 171 ? 7.456 4.267 5.438 1.00 90.19 171 THR A C 1
ATOM 1429 O O . THR A 1 171 ? 8.256 3.701 4.695 1.00 90.19 171 THR A O 1
ATOM 1432 N N . ILE A 1 172 ? 6.149 4.322 5.159 1.00 91.19 172 ILE A N 1
ATOM 1433 C CA . ILE A 1 172 ? 5.567 3.676 3.976 1.00 91.19 172 ILE A CA 1
ATOM 1434 C C . ILE A 1 172 ? 6.039 4.366 2.693 1.00 91.19 172 ILE A C 1
ATOM 1436 O O . ILE A 1 172 ? 6.509 3.699 1.776 1.00 91.19 172 ILE A O 1
ATOM 1440 N N . GLY A 1 173 ? 5.949 5.695 2.622 1.00 92.06 173 GLY A N 1
ATOM 1441 C CA . GLY A 1 173 ? 6.250 6.459 1.413 1.00 92.06 173 GLY A CA 1
ATOM 1442 C C . GLY A 1 173 ? 7.689 6.277 0.938 1.00 92.06 173 GLY A C 1
ATOM 1443 O O . GLY A 1 173 ? 7.918 6.081 -0.252 1.00 92.06 173 GLY A O 1
ATOM 1444 N N . ILE A 1 174 ? 8.661 6.262 1.852 1.00 89.75 174 ILE A N 1
ATOM 1445 C CA . ILE A 1 174 ? 10.072 6.066 1.494 1.00 89.75 174 ILE A CA 1
ATOM 1446 C C . ILE A 1 174 ? 10.314 4.653 0.958 1.00 89.75 174 ILE A C 1
ATOM 1448 O O . ILE A 1 174 ? 10.957 4.500 -0.083 1.00 89.75 174 ILE A O 1
ATOM 1452 N N . ALA A 1 175 ? 9.765 3.625 1.614 1.00 88.44 175 ALA A N 1
ATOM 1453 C CA . ALA A 1 175 ? 9.866 2.248 1.134 1.00 88.44 175 ALA A CA 1
ATOM 1454 C C . ALA A 1 175 ? 9.212 2.079 -0.251 1.00 88.44 175 ALA A C 1
ATOM 1456 O O . ALA A 1 175 ? 9.769 1.429 -1.136 1.00 88.44 175 ALA A O 1
ATOM 1457 N N . GLN A 1 176 ? 8.061 2.721 -0.467 1.00 91.38 176 GLN A N 1
ATOM 1458 C CA . GLN A 1 176 ? 7.346 2.713 -1.741 1.00 91.38 176 GLN A CA 1
ATOM 1459 C C . GLN A 1 176 ? 8.116 3.426 -2.856 1.00 91.38 176 GLN A C 1
ATOM 1461 O O . GLN A 1 176 ? 8.204 2.892 -3.959 1.00 91.38 176 GLN A O 1
ATOM 1466 N N . ILE A 1 177 ? 8.705 4.595 -2.583 1.00 88.69 177 ILE A N 1
ATOM 1467 C CA . ILE A 1 177 ? 9.546 5.327 -3.544 1.00 88.69 177 ILE A CA 1
ATOM 1468 C C . ILE A 1 177 ? 10.761 4.483 -3.927 1.00 88.69 177 ILE A C 1
ATOM 1470 O O . ILE A 1 177 ? 11.047 4.322 -5.114 1.00 88.69 177 ILE A O 1
ATOM 1474 N N . TYR A 1 178 ? 11.442 3.900 -2.937 1.00 87.25 178 TYR A N 1
ATOM 1475 C CA . TYR A 1 178 ? 12.564 2.999 -3.178 1.00 87.25 178 TYR A CA 1
ATOM 1476 C C . TYR A 1 178 ? 12.156 1.830 -4.087 1.00 87.25 178 TYR A C 1
ATOM 1478 O O . TYR A 1 178 ? 12.826 1.569 -5.091 1.00 87.25 178 TYR A O 1
ATOM 1486 N N . PHE A 1 179 ? 11.032 1.171 -3.783 1.00 87.38 179 PHE A N 1
ATOM 1487 C CA . PHE A 1 179 ? 10.532 0.047 -4.569 1.00 87.38 179 PHE A CA 1
ATOM 1488 C C . PHE A 1 179 ? 10.148 0.456 -6.000 1.00 87.38 179 PHE A C 1
ATOM 1490 O O . PHE A 1 179 ? 10.499 -0.220 -6.970 1.00 87.38 179 PHE A O 1
ATOM 1497 N N . LEU A 1 180 ? 9.448 1.582 -6.146 1.00 89.25 180 LEU A N 1
ATOM 1498 C CA . LEU A 1 180 ? 9.005 2.100 -7.435 1.00 89.25 180 LEU A CA 1
ATOM 1499 C C . LEU A 1 180 ? 10.205 2.388 -8.344 1.00 89.25 180 LEU A C 1
ATOM 1501 O O . LEU A 1 180 ? 10.256 1.882 -9.463 1.00 89.25 180 LEU A O 1
ATOM 1505 N N . LEU A 1 181 ? 11.190 3.136 -7.844 1.00 84.69 181 LEU A N 1
ATOM 1506 C CA . LEU A 1 181 ? 12.320 3.617 -8.641 1.00 84.69 181 LEU A CA 1
ATOM 1507 C C . LEU A 1 181 ? 13.362 2.538 -8.960 1.00 84.69 181 LEU A C 1
ATOM 1509 O O . LEU A 1 181 ? 14.000 2.624 -10.005 1.00 84.69 181 LEU A O 1
ATOM 1513 N N . ASN A 1 182 ? 13.535 1.526 -8.102 1.00 83.69 182 ASN A N 1
ATOM 1514 C CA . ASN A 1 182 ? 14.564 0.497 -8.304 1.00 83.69 182 ASN A CA 1
ATOM 1515 C C . ASN A 1 182 ? 14.036 -0.804 -8.912 1.00 83.69 182 ASN A C 1
ATOM 1517 O O . ASN A 1 182 ? 14.810 -1.533 -9.525 1.00 83.69 182 ASN A O 1
ATOM 1521 N N . PHE A 1 183 ? 12.738 -1.096 -8.781 1.00 85.94 183 PHE A N 1
ATOM 1522 C CA . PHE A 1 183 ? 12.168 -2.350 -9.277 1.00 85.94 183 PHE A CA 1
ATOM 1523 C C . PHE A 1 183 ? 11.115 -2.110 -10.350 1.00 85.94 183 PHE A C 1
ATOM 1525 O O . PHE A 1 183 ? 11.286 -2.544 -11.489 1.00 85.94 183 PHE A O 1
ATOM 1532 N N . LYS A 1 184 ? 10.014 -1.420 -10.025 1.00 88.94 184 LYS A N 1
ATOM 1533 C CA . LYS A 1 184 ? 8.864 -1.375 -10.940 1.00 88.94 184 LYS A CA 1
ATOM 1534 C C . LYS A 1 184 ? 9.130 -0.527 -12.183 1.00 88.94 184 LYS A C 1
ATOM 1536 O O . LYS A 1 184 ? 8.852 -0.990 -13.286 1.00 88.94 184 LYS A O 1
ATOM 1541 N N . THR A 1 185 ? 9.659 0.685 -12.023 1.00 88.62 185 THR A N 1
ATOM 1542 C CA . THR A 1 185 ? 9.941 1.595 -13.146 1.00 88.62 185 THR A CA 1
ATOM 1543 C C . THR A 1 185 ? 11.021 1.016 -14.058 1.00 88.62 185 THR A C 1
ATOM 1545 O O . THR A 1 185 ? 10.874 1.052 -15.276 1.00 88.62 185 THR A O 1
ATOM 1548 N N . VAL A 1 186 ? 12.050 0.395 -13.475 1.00 88.19 186 VAL A N 1
ATOM 1549 C CA . VAL A 1 186 ? 13.096 -0.350 -14.197 1.00 88.19 186 VAL A CA 1
ATOM 1550 C C . VAL A 1 186 ? 12.485 -1.479 -15.024 1.00 88.19 186 VAL A C 1
ATOM 1552 O O . VAL A 1 186 ? 12.722 -1.558 -16.225 1.00 88.19 186 VAL A O 1
ATOM 1555 N N . LEU A 1 187 ? 11.649 -2.319 -14.407 1.00 87.69 187 LEU A N 1
ATOM 1556 C CA . LEU A 1 187 ? 11.015 -3.453 -15.080 1.00 87.69 187 LEU A CA 1
ATOM 1557 C C . LEU A 1 187 ? 10.108 -3.011 -16.236 1.00 87.69 187 LEU A C 1
ATOM 1559 O O . LEU A 1 187 ? 10.097 -3.638 -17.292 1.00 87.69 187 LEU A O 1
ATOM 1563 N N . VAL A 1 188 ? 9.333 -1.946 -16.027 1.00 89.38 188 VAL A N 1
ATOM 1564 C CA . VAL A 1 188 ? 8.314 -1.483 -16.975 1.00 89.38 188 VAL A CA 1
ATOM 1565 C C . VAL A 1 188 ? 8.919 -0.688 -18.130 1.00 89.38 188 VAL A C 1
ATOM 1567 O O . VAL A 1 188 ? 8.606 -0.956 -19.287 1.00 89.38 188 VAL A O 1
ATOM 1570 N N . PHE A 1 189 ? 9.785 0.279 -17.831 1.00 89.25 189 PHE A N 1
ATOM 1571 C CA . PHE A 1 189 ? 10.324 1.206 -18.829 1.00 89.25 189 PHE A CA 1
ATOM 1572 C C . PHE A 1 189 ? 11.719 0.819 -19.319 1.00 89.25 189 PHE A C 1
ATOM 1574 O O . PHE A 1 189 ? 12.277 1.517 -20.161 1.00 89.25 189 PHE A O 1
ATOM 1581 N N . LYS A 1 190 ? 12.282 -0.286 -18.809 1.00 87.81 190 LYS A N 1
ATOM 1582 C CA . LYS A 1 190 ? 13.631 -0.774 -19.141 1.00 87.81 190 LYS A CA 1
ATOM 1583 C C . LYS A 1 190 ? 14.709 0.297 -18.945 1.00 87.81 190 LYS A C 1
ATOM 1585 O O . LYS A 1 190 ? 15.707 0.320 -19.660 1.00 87.81 190 LYS A O 1
ATOM 1590 N N . ILE A 1 191 ? 14.491 1.197 -17.987 1.00 87.56 191 ILE A N 1
ATOM 1591 C CA . ILE A 1 191 ? 15.482 2.192 -17.585 1.00 87.56 191 ILE A CA 1
ATOM 1592 C C . ILE A 1 191 ? 16.469 1.562 -16.609 1.00 87.56 191 ILE A C 1
ATOM 1594 O O . ILE A 1 191 ? 16.121 0.636 -15.878 1.00 87.56 191 ILE A O 1
ATOM 1598 N N . ASN A 1 192 ? 17.688 2.087 -16.567 1.00 84.94 192 ASN A N 1
ATOM 1599 C CA . ASN A 1 192 ? 18.668 1.646 -15.586 1.00 84.94 192 ASN A CA 1
ATOM 1600 C C . ASN A 1 192 ? 18.193 1.990 -14.160 1.00 84.94 192 ASN A C 1
ATOM 1602 O O . ASN A 1 192 ? 17.660 3.086 -13.952 1.00 84.94 192 ASN A O 1
ATOM 1606 N N . PRO A 1 193 ? 18.374 1.090 -13.173 1.00 80.88 193 PRO A N 1
ATOM 1607 C CA . PRO A 1 193 ? 18.102 1.407 -11.777 1.00 80.88 193 PRO A CA 1
ATOM 1608 C C . PRO A 1 193 ? 18.863 2.656 -11.343 1.00 80.88 193 PRO A C 1
ATOM 1610 O O . PRO A 1 193 ? 20.021 2.837 -11.705 1.00 80.88 193 PRO A O 1
ATOM 1613 N N . ILE A 1 194 ? 18.265 3.494 -10.496 1.00 76.44 194 ILE A N 1
ATOM 1614 C CA . ILE A 1 194 ? 18.980 4.670 -9.972 1.00 76.44 194 ILE A CA 1
ATOM 1615 C C . ILE A 1 194 ? 20.257 4.232 -9.223 1.00 76.44 194 ILE A C 1
ATOM 1617 O O . ILE A 1 194 ? 21.301 4.876 -9.316 1.00 76.44 194 ILE A O 1
ATOM 1621 N N . ALA A 1 195 ? 20.209 3.066 -8.576 1.00 75.06 195 ALA A N 1
ATOM 1622 C CA . ALA A 1 195 ? 21.351 2.440 -7.923 1.00 75.06 195 ALA A CA 1
ATOM 1623 C C . ALA A 1 195 ? 22.526 2.074 -8.861 1.00 75.06 195 ALA A C 1
ATOM 1625 O O . ALA A 1 195 ? 23.621 1.829 -8.369 1.00 75.06 195 ALA A O 1
ATOM 1626 N N . SER A 1 196 ? 22.355 2.031 -10.190 1.00 81.88 196 SER A N 1
ATOM 1627 C CA . SER A 1 196 ? 23.460 1.718 -11.113 1.00 81.88 196 SER A CA 1
ATOM 1628 C C . SER A 1 196 ? 24.244 2.942 -11.591 1.00 81.88 196 SER A C 1
ATOM 1630 O O . SER A 1 196 ? 25.233 2.775 -12.297 1.00 81.88 196 SER A O 1
ATOM 1632 N N . TYR A 1 197 ? 23.816 4.164 -11.256 1.00 85.38 197 TYR A N 1
ATOM 1633 C CA . TYR A 1 197 ? 24.489 5.384 -11.721 1.00 85.38 197 TYR A CA 1
ATOM 1634 C C . TYR A 1 197 ? 25.728 5.746 -10.888 1.00 85.38 197 TYR A C 1
ATOM 1636 O O . TYR A 1 197 ? 26.686 6.274 -11.448 1.00 85.38 197 TYR A O 1
ATOM 1644 N N . SER A 1 198 ? 25.742 5.460 -9.578 1.00 88.19 198 SER A N 1
ATOM 1645 C CA . SER A 1 198 ? 26.950 5.580 -8.747 1.00 88.19 198 SER A CA 1
ATOM 1646 C C . SER A 1 198 ? 26.897 4.676 -7.499 1.00 88.19 198 SER A C 1
ATOM 1648 O O . SER A 1 198 ? 25.802 4.419 -6.980 1.00 88.19 198 SER A O 1
ATOM 1650 N N . PRO A 1 199 ? 28.050 4.201 -6.982 1.00 86.25 199 PRO A N 1
ATOM 1651 C CA . PRO A 1 199 ? 28.111 3.412 -5.748 1.00 86.25 199 PRO A CA 1
ATOM 1652 C C . PRO A 1 199 ? 27.555 4.149 -4.523 1.00 86.25 199 PRO A C 1
ATOM 1654 O O . PRO A 1 199 ? 26.883 3.547 -3.686 1.00 86.25 199 PRO A O 1
ATOM 1657 N N . GLU A 1 200 ? 27.789 5.457 -4.428 1.00 88.44 200 GLU A N 1
ATOM 1658 C CA . GLU A 1 200 ? 27.310 6.303 -3.333 1.00 88.44 200 GLU A CA 1
ATOM 1659 C C . GLU A 1 200 ? 25.786 6.420 -3.371 1.00 88.44 200 GLU A C 1
ATOM 1661 O O . GLU A 1 200 ? 25.121 6.257 -2.348 1.00 88.44 200 GLU A O 1
ATOM 1666 N N . LEU A 1 201 ? 25.217 6.641 -4.560 1.00 81.56 201 LEU A N 1
ATOM 1667 C CA . LEU A 1 201 ? 23.773 6.723 -4.754 1.00 81.56 201 LEU A CA 1
ATOM 1668 C C . LEU A 1 201 ? 23.096 5.380 -4.464 1.00 81.56 201 LEU A C 1
ATOM 1670 O O . LEU A 1 201 ? 22.041 5.350 -3.836 1.00 81.56 201 LEU A O 1
ATOM 1674 N N . SER A 1 202 ? 23.730 4.272 -4.854 1.00 82.19 202 SER A N 1
ATOM 1675 C CA . SER A 1 202 ? 23.295 2.917 -4.506 1.00 82.19 202 SER A CA 1
ATOM 1676 C C . SER A 1 202 ? 23.258 2.700 -2.995 1.00 82.19 202 SER A C 1
ATOM 1678 O O . SER A 1 202 ? 22.228 2.304 -2.449 1.00 82.19 202 SER A O 1
ATOM 1680 N N . PHE A 1 203 ? 24.350 3.029 -2.297 1.00 82.81 203 PHE A N 1
ATOM 1681 C CA . PHE A 1 203 ? 24.431 2.910 -0.843 1.00 82.81 203 PHE A CA 1
ATOM 1682 C C . PHE A 1 203 ? 23.347 3.742 -0.152 1.00 82.81 203 PHE A C 1
ATOM 1684 O O . PHE A 1 203 ? 22.622 3.221 0.696 1.00 82.81 203 PHE A O 1
ATOM 1691 N N . VAL A 1 204 ? 23.184 5.007 -0.550 1.00 83.62 204 VAL A N 1
ATOM 1692 C CA . VAL A 1 204 ? 22.140 5.880 -0.004 1.00 83.62 204 VAL A CA 1
ATOM 1693 C C . VAL A 1 204 ? 20.762 5.278 -0.257 1.00 83.62 204 VAL A C 1
ATOM 1695 O O . VAL A 1 204 ? 19.994 5.128 0.683 1.00 83.62 204 VAL A O 1
ATOM 1698 N N . LEU A 1 205 ? 20.438 4.865 -1.480 1.00 80.38 205 LEU A N 1
ATOM 1699 C CA . LEU A 1 205 ? 19.113 4.322 -1.790 1.00 80.38 205 LEU A CA 1
ATOM 1700 C C . LEU A 1 205 ? 18.796 3.026 -1.042 1.00 80.38 205 LEU A C 1
ATOM 1702 O O . LEU A 1 205 ? 17.646 2.825 -0.664 1.00 80.38 205 LEU A O 1
ATOM 1706 N N . LEU A 1 206 ? 19.792 2.170 -0.812 1.00 81.69 206 LEU A N 1
ATOM 1707 C CA . LEU A 1 206 ? 19.618 0.909 -0.093 1.00 81.69 206 LEU A CA 1
ATOM 1708 C C . LEU A 1 206 ? 19.483 1.114 1.420 1.00 81.69 206 LEU A C 1
ATOM 1710 O O . LEU A 1 206 ? 18.651 0.470 2.057 1.00 81.69 206 LEU A O 1
ATOM 1714 N N . GLN A 1 207 ? 20.287 2.006 2.001 1.00 86.50 207 GLN A N 1
ATOM 1715 C CA . GLN A 1 207 ? 20.361 2.175 3.455 1.00 86.50 207 GLN A CA 1
ATOM 1716 C C . GLN A 1 207 ? 19.383 3.222 3.988 1.00 86.50 207 GLN A C 1
ATOM 1718 O O . GLN A 1 207 ? 18.866 3.076 5.095 1.00 86.50 207 GLN A O 1
ATOM 1723 N N . LEU A 1 208 ? 19.086 4.269 3.216 1.00 84.75 208 LEU A N 1
ATOM 1724 C CA . LEU A 1 208 ? 18.255 5.388 3.658 1.00 84.75 208 LEU A CA 1
ATOM 1725 C C . LEU A 1 208 ? 16.838 4.957 4.087 1.00 84.75 208 LEU A C 1
ATOM 1727 O O . LEU A 1 208 ? 16.406 5.419 5.143 1.00 84.75 208 LEU A O 1
ATOM 1731 N N . PRO A 1 209 ? 16.120 4.053 3.383 1.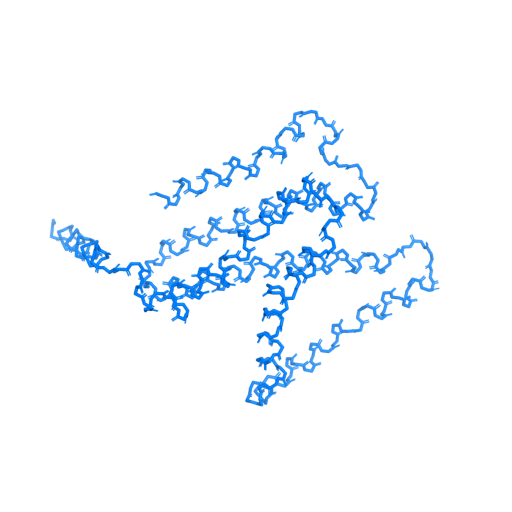00 86.00 209 PRO A N 1
ATOM 1732 C CA . PRO A 1 209 ? 14.823 3.568 3.853 1.00 86.00 209 PRO A CA 1
ATOM 1733 C C . PRO A 1 209 ? 14.897 2.893 5.224 1.00 86.00 209 PRO A C 1
ATOM 1735 O O . PRO A 1 209 ? 14.024 3.119 6.062 1.00 86.00 209 PRO A O 1
ATOM 1738 N N . ILE A 1 210 ? 15.950 2.110 5.475 1.00 86.12 210 ILE A N 1
ATOM 1739 C CA . ILE A 1 210 ? 16.166 1.412 6.747 1.00 86.12 210 ILE A CA 1
ATOM 1740 C C . ILE A 1 210 ? 16.491 2.427 7.844 1.00 86.12 210 ILE A C 1
ATOM 1742 O O . ILE A 1 210 ? 15.827 2.442 8.878 1.00 86.12 210 ILE A O 1
ATOM 1746 N N . ILE A 1 211 ? 17.458 3.316 7.599 1.00 89.44 211 ILE A N 1
ATOM 1747 C CA . ILE A 1 211 ? 17.888 4.345 8.555 1.00 89.44 211 ILE A CA 1
ATOM 1748 C C . ILE A 1 211 ? 16.716 5.248 8.935 1.00 89.44 211 ILE A C 1
ATOM 1750 O O . ILE A 1 211 ? 16.485 5.479 10.120 1.00 89.44 211 ILE A O 1
ATOM 1754 N N . ILE A 1 212 ? 15.944 5.730 7.956 1.00 87.75 212 ILE A N 1
ATOM 1755 C CA . ILE A 1 212 ? 14.788 6.584 8.234 1.00 87.75 212 ILE A CA 1
ATOM 1756 C C . ILE A 1 212 ? 13.710 5.802 8.985 1.00 87.75 212 ILE A C 1
ATOM 1758 O O . ILE A 1 212 ? 13.151 6.329 9.941 1.00 87.75 212 ILE A O 1
ATOM 1762 N N . SER A 1 213 ? 13.442 4.546 8.619 1.00 85.12 213 SER A N 1
ATOM 1763 C CA . SER A 1 213 ? 12.465 3.722 9.342 1.00 85.12 213 SER A CA 1
ATOM 1764 C C . SER A 1 213 ? 12.863 3.514 10.805 1.00 85.12 213 SER A C 1
ATOM 1766 O O . SER A 1 213 ? 12.018 3.661 11.684 1.00 85.12 213 SER A O 1
ATOM 1768 N N . LEU A 1 214 ? 14.144 3.249 11.079 1.00 87.69 214 LEU A N 1
ATOM 1769 C CA . LEU A 1 214 ? 14.675 3.121 12.439 1.00 87.69 214 LEU A CA 1
ATOM 1770 C C . LEU A 1 214 ? 14.615 4.448 13.201 1.00 87.69 214 LEU A C 1
ATOM 1772 O O . LEU A 1 214 ? 14.155 4.476 14.336 1.00 87.69 214 LEU A O 1
ATOM 1776 N N . ALA A 1 215 ? 15.021 5.556 12.578 1.00 90.88 215 ALA A N 1
ATOM 1777 C CA . ALA A 1 215 ? 14.961 6.879 13.195 1.00 90.88 215 ALA A CA 1
ATOM 1778 C C . ALA A 1 215 ? 13.519 7.283 13.538 1.00 90.88 215 ALA A C 1
ATOM 1780 O O . ALA A 1 215 ? 13.256 7.813 14.614 1.00 90.88 215 ALA A O 1
ATOM 1781 N N . LEU A 1 216 ? 12.574 6.994 12.643 1.00 89.62 216 LEU A N 1
ATOM 1782 C CA . LEU A 1 216 ? 11.150 7.239 12.847 1.00 89.62 216 LEU A CA 1
ATOM 1783 C C . LEU A 1 216 ? 10.539 6.331 13.917 1.00 89.62 216 LEU A C 1
ATOM 1785 O O . LEU A 1 216 ? 9.677 6.783 14.669 1.00 89.62 216 LEU A O 1
ATOM 1789 N N . PHE A 1 217 ? 10.984 5.076 14.000 1.00 85.50 217 PHE A N 1
ATOM 1790 C CA . PHE A 1 217 ? 10.600 4.164 15.073 1.00 85.50 217 PHE A CA 1
ATOM 1791 C C . PHE A 1 217 ? 11.095 4.680 16.428 1.00 85.50 217 PHE A C 1
ATOM 1793 O O . PHE A 1 217 ? 10.294 4.847 17.343 1.00 85.50 217 PHE A O 1
ATOM 1800 N N . SER A 1 218 ? 12.375 5.050 16.528 1.00 88.19 218 SER A N 1
ATOM 1801 C CA . SER A 1 218 ? 12.947 5.660 17.733 1.00 88.19 218 SER A CA 1
ATOM 1802 C C . SER A 1 218 ? 12.301 6.999 18.089 1.00 88.19 218 SER A C 1
ATOM 1804 O O . SER A 1 218 ? 12.211 7.332 19.258 1.00 88.19 218 SER A O 1
ATOM 1806 N N . TYR A 1 219 ? 11.831 7.770 17.103 1.00 87.88 219 TYR A N 1
ATOM 1807 C CA . TYR A 1 219 ? 11.096 9.016 17.336 1.00 87.88 219 TYR A CA 1
ATOM 1808 C C . TYR A 1 219 ? 9.706 8.782 17.946 1.00 87.88 219 TYR A C 1
ATOM 1810 O O . TYR A 1 219 ? 9.144 9.704 18.540 1.00 87.88 219 TYR A O 1
ATOM 1818 N N . LEU A 1 220 ? 9.112 7.599 17.760 1.00 85.38 220 LEU A N 1
ATOM 1819 C CA . LEU A 1 220 ? 7.813 7.244 18.336 1.00 85.38 220 LEU A CA 1
ATOM 1820 C C . LEU A 1 220 ? 7.905 6.680 19.758 1.00 85.38 220 LEU A C 1
ATOM 1822 O O . LEU A 1 220 ? 6.919 6.830 20.481 1.00 85.38 220 LEU A O 1
ATOM 1826 N N . LEU A 1 221 ? 9.033 6.060 20.118 1.00 80.38 221 LEU A N 1
ATOM 1827 C CA . LEU A 1 221 ? 9.358 5.640 21.487 1.00 80.38 221 LEU A CA 1
ATOM 1828 C C . LEU A 1 221 ? 9.634 6.853 22.389 1.00 80.38 221 LEU A C 1
ATOM 1830 O O . LEU A 1 221 ? 9.311 6.744 23.590 1.00 80.38 221 LEU A O 1
#

Sequence (221 aa):
MSANIESLSYSARNTQALDNESLWNSQYWLKNPSFDLLFITGGAFFTLFIAAMVFQWPLLLPVFFWIWIIGFEGSHFWATFSRTYIDKKFRSEQKTVLSTSLVFFLFPALALALDQAQQHISFTVIYGYFIFVWSLYHNARQHYGFLSIYSQKAQIPSDLKAKMVRTMYWTIGIAQIYFLLNFKTVLVFKINPIASYSPELSFVLLQLPIIISLALFSYLL

pLDDT: mean 85.42, std 12.71, range [40.59, 96.44]

Radius of gyration: 22.71 Å; chains: 1; bounding box: 57×53×73 Å

Secondary structure (DSSP, 8-state):
--HHHHHHHHHHHHHHHHTTS-TT-GGGSSS-HHHHIIIIIHHHHHHHHHHHHHHH-GGGHHHHHHHHIIIIIHHHHHHHHIIIII-HHHHHHSHHHHHHHGGGGHHHHHHHHHHHH-SSS-HHHHHHHHHHHHHHHHHHHHHHHHHHHHHHHTT--HHHHHHHHHHHHHHHHHHHHHHIIIIIHHHHH-PPPGGGS-HHHHHHHHHHHHHHHHHHHHHH-